Protein AF-A0A7S2E777-F1 (afdb_monomer)

Nearest PDB structures (foldseek):
  4ja3-assembly2_B  TM=4.503E-01  e=7.607E-01  Escherichia coli K-12
  4ja3-assembly1_A  TM=4.417E-01  e=1.462E+00  Escherichia coli K-12
  7rit-assembly1_B  TM=2.242E-01  e=1.700E+00  Acinetobacter baumannii

Sequence (208 aa):
GMSVGGQLPASLVYTVETKPREKWGLYGSFVMMAANVGTLLGNLVGALLRDVLTDEQLRSWGWRIPFLSGILIAFVGMYLKTYGTEHHPNEGMYDHQDSQMSNPIKESFRKDNRLSLLACALTPMLWASGFYLTFVWMAIFMDVLVDPPVPNAFWVNLVTLFFGLTIFLPIMGHLSDKIGRVKVMATGSILMGVLGPVLVQFIASGDP

Secondary structure (DSSP, 8-state):
-HHHHHHHHHHHHHHHHTS-GGGHHHHHHHHHHHHHHHHHHHHHHHHHHHHHS-HHHIIIIITHHHHHHHHHHHHHHHHHHHH-----TTTTTSTT--S----HHHHHTSGGGHHHHHHHHHHHHHHHHHHIIIIIIHHHIIIIISSSPPTTHHHHHHHHIIIIIITHHHHHHHHHHHH-HHHHHHHHHHHHHHHHHHHHHHHHH---

Radius of gyration: 21.6 Å; Cα contacts (8 Å, |Δi|>4): 105; chains: 1; bounding box: 59×36×58 Å

Organism: Trieres chinensis (NCBI:txid1514140)

InterPro domains:
  IPR011701 Major facilitator superfamily [PF07690] (1-144)
  IPR020846 Major facilitator superfamily domain [PS50850] (1-208)
  IPR036259 MFS transporter superfamily [G3DSA:1.20.1250.20] (1-82)
  IPR036259 MFS transporter superfamily [G3DSA:1.20.1250.20] (83-207)
  IPR036259 MFS transporter superfamily [SSF103473] (1-201)
  IPR051084 Proton-coupled symporters [PTHR43528] (1-206)

Mean predicted aligned error: 11.66 Å

Solvent-accessible surface area (backbone atoms only — not comparable to full-atom values): 11779 Å² total; per-residue (Å²): 108,71,69,60,67,52,48,56,59,50,53,40,52,52,56,31,67,68,42,64,80,72,46,33,36,29,55,38,22,47,53,55,27,52,53,49,52,51,53,48,52,52,49,50,54,53,51,52,49,58,74,77,35,54,75,70,48,36,72,73,54,50,68,51,55,64,57,56,54,49,51,57,53,49,50,51,53,49,50,50,64,74,72,49,83,83,74,61,86,57,83,70,68,72,84,74,64,95,57,84,82,67,55,66,68,64,58,56,72,30,81,89,34,47,65,59,50,49,49,65,54,48,53,57,49,53,52,51,51,55,48,44,50,60,60,53,49,42,52,49,41,47,64,75,72,40,85,79,61,57,86,60,53,69,58,53,49,51,50,45,46,47,62,60,46,40,58,41,34,41,54,51,13,45,47,22,42,74,74,34,57,68,56,50,49,51,52,49,52,50,48,50,67,57,48,49,61,52,53,53,50,54,64,71,63,69,72,132

pLDDT: mean 73.01, std 11.08, range [39.0, 87.75]

Structure (mmCIF, N/CA/C/O backbone):
data_AF-A0A7S2E777-F1
#
_entry.id   AF-A0A7S2E777-F1
#
loop_
_atom_site.group_PDB
_atom_site.id
_atom_site.type_symbol
_atom_site.label_atom_id
_atom_site.label_alt_id
_atom_site.label_comp_id
_atom_site.label_asym_id
_atom_site.label_entity_id
_atom_site.label_seq_id
_atom_site.pdbx_PDB_ins_code
_atom_site.Cartn_x
_atom_site.Cartn_y
_atom_site.Cartn_z
_atom_site.occupancy
_atom_site.B_iso_or_equiv
_atom_site.auth_seq_id
_atom_site.auth_comp_id
_atom_site.auth_asym_id
_atom_site.auth_atom_id
_atom_site.pdbx_PDB_model_num
ATOM 1 N N . GLY A 1 1 ? 0.056 14.649 2.218 1.00 54.47 1 GLY A N 1
ATOM 2 C CA . GLY A 1 1 ? -0.198 15.060 0.824 1.00 54.47 1 GLY A CA 1
ATOM 3 C C . GLY A 1 1 ? 1.072 14.994 0.003 1.00 54.47 1 GLY A C 1
ATOM 4 O O . GLY A 1 1 ? 1.394 13.926 -0.492 1.00 54.47 1 GLY A O 1
ATOM 5 N N . MET A 1 2 ? 1.829 16.092 -0.072 1.00 56.00 2 MET A N 1
ATOM 6 C CA . MET A 1 2 ? 3.025 16.184 -0.930 1.00 56.00 2 MET A CA 1
ATOM 7 C C . MET A 1 2 ? 4.141 15.183 -0.580 1.00 56.00 2 MET A C 1
ATOM 9 O O . MET A 1 2 ? 4.697 14.570 -1.482 1.00 56.00 2 MET A O 1
ATOM 13 N N . SER A 1 3 ? 4.409 14.944 0.711 1.00 64.06 3 SER A N 1
ATOM 14 C CA . SER A 1 3 ? 5.446 13.983 1.139 1.00 64.06 3 SER A CA 1
ATOM 15 C C . SER A 1 3 ? 5.163 12.550 0.655 1.00 64.06 3 SER A C 1
ATOM 17 O O . SER A 1 3 ? 6.017 11.904 0.056 1.00 64.06 3 SER A O 1
ATOM 19 N N . VAL A 1 4 ? 3.917 12.090 0.816 1.00 67.56 4 VAL A N 1
ATOM 20 C CA . VAL A 1 4 ? 3.482 10.750 0.382 1.00 67.56 4 VAL A CA 1
ATOM 21 C C . VAL A 1 4 ? 3.468 10.636 -1.147 1.00 67.56 4 VAL A C 1
ATOM 23 O O . VAL A 1 4 ? 3.891 9.620 -1.690 1.00 67.56 4 VAL A O 1
ATOM 26 N N . GLY A 1 5 ? 3.021 11.689 -1.842 1.00 64.50 5 GLY A N 1
ATOM 27 C CA . GLY A 1 5 ? 2.897 11.695 -3.301 1.00 64.50 5 GLY A CA 1
ATOM 28 C C . GLY A 1 5 ? 4.231 11.663 -4.049 1.00 64.50 5 GLY A C 1
ATOM 29 O O . GLY A 1 5 ? 4.276 11.124 -5.146 1.00 64.50 5 GLY A O 1
ATOM 30 N N . GLY A 1 6 ? 5.307 12.204 -3.470 1.00 71.44 6 GLY A N 1
ATOM 31 C CA . GLY A 1 6 ? 6.643 12.155 -4.073 1.00 71.44 6 GLY A CA 1
ATOM 32 C C . GLY A 1 6 ? 7.428 10.891 -3.717 1.00 71.44 6 GLY A C 1
ATOM 33 O O . GLY A 1 6 ? 8.063 10.295 -4.583 1.00 71.44 6 GLY A O 1
ATOM 34 N N . GLN A 1 7 ? 7.367 10.456 -2.455 1.00 78.31 7 GLN A N 1
ATOM 35 C CA . GLN A 1 7 ? 8.201 9.352 -1.968 1.00 78.31 7 GLN A CA 1
ATOM 36 C C . GLN A 1 7 ? 7.779 7.992 -2.524 1.00 78.31 7 GLN A C 1
ATOM 38 O O . GLN A 1 7 ? 8.632 7.240 -2.978 1.00 78.31 7 GLN A O 1
ATOM 43 N N . LEU A 1 8 ? 6.478 7.681 -2.542 1.00 80.00 8 LEU A N 1
ATOM 44 C CA . LEU A 1 8 ? 5.989 6.384 -3.023 1.00 80.00 8 LEU A CA 1
ATOM 45 C C . LEU A 1 8 ? 6.405 6.073 -4.474 1.00 80.00 8 LEU A C 1
ATOM 47 O O . LEU A 1 8 ? 7.002 5.016 -4.695 1.00 80.00 8 LEU A O 1
ATOM 51 N N . PRO A 1 9 ? 6.144 6.947 -5.469 1.00 78.44 9 PRO A N 1
ATOM 52 C CA . PRO A 1 9 ? 6.566 6.683 -6.841 1.00 78.44 9 PRO A CA 1
ATOM 53 C C . PRO A 1 9 ? 8.090 6.711 -6.999 1.00 78.44 9 PRO A C 1
ATOM 55 O O . PRO A 1 9 ? 8.617 5.876 -7.728 1.00 78.44 9 PRO A O 1
ATOM 58 N N . ALA A 1 10 ? 8.810 7.588 -6.289 1.00 79.06 10 ALA A N 1
ATOM 59 C CA . ALA A 1 10 ? 10.273 7.616 -6.339 1.00 79.06 10 ALA A CA 1
ATOM 60 C C . ALA A 1 10 ? 10.894 6.306 -5.819 1.00 79.06 10 ALA A C 1
ATOM 62 O O . ALA A 1 10 ? 11.763 5.733 -6.471 1.00 79.06 10 ALA A O 1
ATOM 63 N N . SER A 1 11 ? 10.408 5.783 -4.687 1.00 80.81 11 SER A N 1
ATOM 64 C CA . SER A 1 11 ? 10.866 4.505 -4.131 1.00 80.81 11 SER A CA 1
ATOM 65 C C . SER A 1 11 ? 10.510 3.317 -5.024 1.00 80.81 11 SER A C 1
ATOM 67 O O . SER A 1 11 ? 11.312 2.392 -5.151 1.00 80.81 11 SER A O 1
ATOM 69 N N . LEU A 1 12 ? 9.333 3.335 -5.660 1.00 83.75 12 LEU A N 1
ATOM 70 C CA . LEU A 1 12 ? 8.932 2.319 -6.636 1.00 83.75 12 LEU A CA 1
ATOM 71 C C . LEU A 1 12 ? 9.888 2.288 -7.830 1.00 83.75 12 LEU A C 1
ATOM 73 O O . LEU A 1 12 ? 10.401 1.218 -8.146 1.00 83.75 12 LEU A O 1
ATOM 77 N N . VAL A 1 13 ? 10.140 3.446 -8.451 1.00 83.62 13 VAL A N 1
ATOM 78 C CA . VAL A 1 13 ? 11.048 3.586 -9.601 1.00 83.62 13 VAL A CA 1
ATOM 79 C C . VAL A 1 13 ? 12.450 3.115 -9.231 1.00 83.62 13 VAL A C 1
ATOM 81 O O . VAL A 1 13 ? 12.975 2.222 -9.887 1.00 83.62 13 VAL A O 1
ATOM 84 N N . TYR A 1 14 ? 12.998 3.611 -8.120 1.00 82.06 14 TYR A N 1
ATOM 85 C CA . TYR A 1 14 ? 14.312 3.193 -7.636 1.00 82.06 14 TYR A CA 1
ATOM 86 C C . TYR A 1 14 ? 14.397 1.669 -7.460 1.00 82.06 14 TYR A C 1
ATOM 88 O O . TYR A 1 14 ? 15.290 1.017 -7.994 1.00 82.06 14 TYR A O 1
ATOM 96 N N . THR A 1 15 ? 13.411 1.071 -6.786 1.00 83.06 15 THR A N 1
ATOM 97 C CA . THR A 1 15 ? 13.402 -0.372 -6.501 1.00 83.06 15 THR A CA 1
ATOM 98 C C . THR A 1 15 ? 13.353 -1.222 -7.772 1.00 83.06 15 THR A C 1
ATOM 100 O O . THR A 1 15 ? 14.013 -2.262 -7.839 1.00 83.06 15 THR A O 1
ATOM 103 N N . VAL A 1 16 ? 12.566 -0.820 -8.777 1.00 82.88 16 VAL A N 1
ATOM 104 C CA . VAL A 1 16 ? 12.493 -1.571 -10.037 1.00 82.88 16 VAL A CA 1
ATOM 105 C C . VAL A 1 16 ? 13.742 -1.357 -10.888 1.00 82.88 16 VAL A C 1
ATOM 107 O O . VAL A 1 16 ? 14.232 -2.318 -11.470 1.00 82.88 16 VAL A O 1
ATOM 110 N N . GLU A 1 17 ? 14.316 -0.155 -10.912 1.00 81.94 17 GLU A N 1
ATOM 111 C CA . GLU A 1 17 ? 15.518 0.145 -11.698 1.00 81.94 17 GLU A CA 1
ATOM 112 C C . GLU A 1 17 ? 16.760 -0.603 -11.201 1.00 81.94 17 GLU A C 1
ATOM 114 O O . GLU A 1 17 ? 17.580 -1.032 -12.011 1.00 81.94 17 GLU A O 1
ATOM 119 N N . THR A 1 18 ? 16.876 -0.868 -9.896 1.00 77.56 18 THR A N 1
ATOM 120 C CA . THR A 1 18 ? 17.981 -1.666 -9.332 1.00 77.56 18 THR A CA 1
ATOM 121 C C . THR A 1 18 ? 17.849 -3.176 -9.611 1.00 77.56 18 THR A C 1
ATOM 123 O O . THR A 1 18 ? 18.745 -3.955 -9.273 1.00 77.56 18 THR A O 1
ATOM 126 N N . LYS A 1 19 ? 16.731 -3.651 -10.181 1.00 78.75 19 LYS A N 1
ATOM 127 C CA . LYS A 1 19 ? 16.433 -5.087 -10.350 1.00 78.75 19 LYS A CA 1
ATOM 128 C C . LYS A 1 19 ? 16.191 -5.472 -11.818 1.00 78.75 19 LYS A C 1
ATOM 130 O O . LYS A 1 19 ? 15.759 -4.648 -12.620 1.00 78.75 19 LYS A O 1
ATOM 135 N N . PRO A 1 20 ? 16.433 -6.743 -12.201 1.00 78.62 20 PRO A N 1
ATOM 136 C CA . PRO A 1 20 ? 16.179 -7.211 -13.563 1.00 78.62 20 PRO A CA 1
ATOM 137 C C . PRO A 1 20 ? 14.692 -7.099 -13.934 1.00 78.62 20 PRO A C 1
ATOM 139 O O . PRO A 1 20 ? 13.816 -7.369 -13.107 1.00 78.62 20 PRO A O 1
ATOM 142 N N . ARG A 1 21 ? 14.419 -6.752 -15.202 1.00 76.88 21 ARG A N 1
ATOM 143 C CA . ARG A 1 21 ? 13.071 -6.473 -15.750 1.00 76.88 21 ARG A CA 1
ATOM 144 C C . ARG A 1 21 ? 12.034 -7.564 -15.493 1.00 76.88 21 ARG A C 1
ATOM 146 O O . ARG A 1 21 ? 10.858 -7.260 -15.312 1.00 76.88 21 ARG A O 1
ATOM 153 N N . GLU A 1 22 ? 12.481 -8.812 -15.440 1.00 78.81 22 GLU A N 1
ATOM 154 C CA . GLU A 1 22 ? 11.663 -10.007 -15.201 1.00 78.81 22 GLU A CA 1
ATOM 155 C C . GLU A 1 22 ? 11.089 -10.094 -13.782 1.00 78.81 22 GLU A C 1
ATOM 157 O O . GLU A 1 22 ? 10.239 -10.937 -13.531 1.00 78.81 22 GLU A O 1
ATOM 162 N N . LYS A 1 23 ? 11.567 -9.270 -12.839 1.00 80.44 23 LYS A N 1
ATOM 163 C CA . LYS A 1 23 ? 11.136 -9.293 -11.429 1.00 80.44 23 LYS A CA 1
ATOM 164 C C . LYS A 1 23 ? 10.492 -7.982 -10.972 1.00 80.44 23 LYS A C 1
ATOM 166 O O . LYS A 1 23 ? 10.280 -7.771 -9.778 1.00 80.44 23 LYS A O 1
ATOM 171 N N . TRP A 1 24 ? 10.249 -7.057 -11.897 1.00 81.75 24 TRP A N 1
ATOM 172 C CA . TRP A 1 24 ? 9.749 -5.716 -11.582 1.00 81.75 24 TRP A CA 1
ATOM 173 C C . TRP A 1 24 ? 8.355 -5.735 -10.946 1.00 81.75 24 TRP A C 1
ATOM 175 O O . TRP A 1 24 ? 8.083 -4.910 -10.078 1.00 81.75 24 TRP A O 1
ATOM 185 N N . GLY A 1 25 ? 7.478 -6.658 -11.344 1.00 79.81 25 GLY A N 1
ATOM 186 C CA . GLY A 1 25 ? 6.150 -6.829 -10.759 1.00 79.81 25 GLY A CA 1
ATOM 187 C C . GLY A 1 25 ? 6.226 -7.298 -9.311 1.00 79.81 25 GLY A C 1
ATOM 188 O O . GLY A 1 25 ? 5.583 -6.709 -8.444 1.00 79.81 25 GLY A O 1
ATOM 189 N N . LEU A 1 26 ? 7.070 -8.289 -9.021 1.00 83.69 26 LEU A N 1
ATOM 190 C CA . LEU A 1 26 ? 7.308 -8.782 -7.671 1.00 83.69 26 LEU A CA 1
ATOM 191 C C . LEU A 1 26 ? 7.905 -7.687 -6.780 1.00 83.69 26 LEU A C 1
ATOM 193 O O . LEU A 1 26 ? 7.320 -7.348 -5.754 1.00 83.69 26 LEU A O 1
ATOM 197 N N . TYR A 1 27 ? 9.026 -7.077 -7.169 1.00 83.94 27 TYR A N 1
ATOM 198 C CA . TYR A 1 27 ? 9.671 -6.054 -6.338 1.00 83.94 27 TYR A CA 1
ATOM 199 C C . TYR A 1 27 ? 8.820 -4.783 -6.190 1.00 83.94 27 TYR A C 1
ATOM 201 O O . TYR A 1 27 ? 8.751 -4.229 -5.096 1.00 83.94 27 TYR A O 1
ATOM 209 N N . GLY A 1 28 ? 8.098 -4.361 -7.235 1.00 83.56 28 GLY A N 1
ATOM 210 C CA . GLY A 1 28 ? 7.146 -3.251 -7.137 1.00 83.56 28 GLY A CA 1
ATOM 211 C C . GLY A 1 28 ? 5.984 -3.559 -6.187 1.00 83.56 28 GLY A C 1
ATOM 212 O O . GLY A 1 28 ? 5.597 -2.717 -5.375 1.00 83.56 28 GLY A O 1
ATOM 213 N N . SER A 1 29 ? 5.467 -4.791 -6.215 1.00 84.56 29 SER A N 1
ATOM 214 C CA . SER A 1 29 ? 4.399 -5.216 -5.303 1.00 84.56 29 SER A CA 1
ATOM 215 C C . SER A 1 29 ? 4.840 -5.276 -3.837 1.00 84.56 29 SER A C 1
ATOM 217 O O . SER A 1 29 ? 4.034 -4.968 -2.962 1.00 84.56 29 SER A O 1
ATOM 219 N N . PHE A 1 30 ? 6.118 -5.562 -3.551 1.00 84.12 30 PHE A N 1
ATOM 220 C CA . PHE A 1 30 ? 6.672 -5.491 -2.193 1.00 84.12 30 PHE A CA 1
ATOM 221 C C . PHE A 1 30 ? 6.642 -4.070 -1.620 1.00 84.12 30 PHE A C 1
ATOM 223 O O . PHE A 1 30 ? 6.352 -3.902 -0.437 1.00 84.12 30 PHE A O 1
ATOM 230 N N . VAL A 1 31 ? 6.882 -3.045 -2.444 1.00 84.25 31 VAL A N 1
ATOM 231 C CA . VAL A 1 31 ? 6.791 -1.642 -2.003 1.00 84.25 31 VAL A CA 1
ATOM 232 C C . VAL A 1 31 ? 5.347 -1.288 -1.636 1.00 84.25 31 VAL A C 1
ATOM 234 O O . VAL A 1 31 ? 5.099 -0.698 -0.584 1.00 84.25 31 VAL A O 1
ATOM 237 N N . MET A 1 32 ? 4.373 -1.708 -2.452 1.00 82.12 32 MET A N 1
ATOM 238 C CA . MET A 1 32 ? 2.952 -1.525 -2.126 1.00 82.12 32 MET A CA 1
ATOM 239 C C . MET A 1 32 ? 2.521 -2.329 -0.899 1.00 82.12 32 MET A C 1
ATOM 241 O O . MET A 1 32 ? 1.752 -1.830 -0.078 1.00 82.12 32 MET A O 1
ATOM 245 N N . MET A 1 33 ? 3.017 -3.555 -0.746 1.00 84.12 33 MET A N 1
ATOM 246 C CA . MET A 1 33 ? 2.775 -4.375 0.437 1.00 84.12 33 MET A CA 1
ATOM 247 C C . MET A 1 33 ? 3.289 -3.666 1.694 1.00 84.12 33 MET A C 1
ATOM 249 O O . MET A 1 33 ? 2.542 -3.526 2.656 1.00 84.12 33 MET A O 1
ATOM 253 N N . ALA A 1 34 ? 4.518 -3.143 1.667 1.00 83.12 34 ALA A N 1
ATOM 254 C CA . ALA A 1 34 ? 5.099 -2.400 2.783 1.00 83.12 34 ALA A CA 1
ATOM 255 C C . ALA A 1 34 ? 4.269 -1.158 3.154 1.00 83.12 34 ALA A C 1
ATOM 257 O O . ALA A 1 34 ? 4.048 -0.902 4.337 1.00 83.12 34 ALA A O 1
ATOM 258 N N . ALA A 1 35 ? 3.748 -0.427 2.161 1.00 82.38 35 ALA A N 1
ATOM 259 C CA . ALA A 1 35 ? 2.852 0.703 2.405 1.00 82.38 35 ALA A CA 1
ATOM 260 C C . ALA A 1 35 ? 1.555 0.272 3.119 1.00 82.38 35 ALA A C 1
ATOM 262 O O . ALA A 1 35 ? 1.166 0.893 4.108 1.00 82.38 35 ALA A O 1
ATOM 263 N N . ASN A 1 36 ? 0.928 -0.825 2.676 1.00 79.44 36 ASN A N 1
ATOM 264 C CA . ASN A 1 36 ? -0.278 -1.368 3.313 1.00 79.44 36 ASN A CA 1
ATOM 265 C C . ASN A 1 36 ? -0.008 -1.868 4.740 1.00 79.44 36 ASN A C 1
ATOM 267 O O . ASN A 1 36 ? -0.787 -1.577 5.647 1.00 79.44 36 ASN A O 1
ATOM 271 N N . VAL A 1 37 ? 1.118 -2.556 4.964 1.00 81.88 37 VAL A N 1
ATOM 272 C CA . VAL A 1 37 ? 1.551 -2.981 6.306 1.00 81.88 37 VAL A CA 1
ATOM 273 C C . VAL A 1 37 ? 1.724 -1.773 7.227 1.00 81.88 37 VAL A C 1
ATOM 275 O O . VAL A 1 37 ? 1.267 -1.810 8.366 1.00 81.88 37 VAL A O 1
ATOM 278 N N . GLY A 1 38 ? 2.324 -0.682 6.739 1.00 80.12 38 GLY A N 1
ATOM 279 C CA . GLY A 1 38 ? 2.473 0.555 7.508 1.00 80.12 38 GLY A CA 1
ATOM 280 C C . GLY A 1 38 ? 1.130 1.164 7.922 1.00 80.12 38 GLY A C 1
ATOM 281 O O . GLY A 1 38 ? 0.945 1.522 9.086 1.00 80.12 38 GLY A O 1
ATOM 282 N N . THR A 1 39 ? 0.165 1.227 7.000 1.00 77.81 39 THR A N 1
ATOM 283 C CA . THR A 1 39 ? -1.202 1.678 7.308 1.00 77.81 39 THR A CA 1
ATOM 284 C C . THR A 1 39 ? -1.876 0.779 8.340 1.00 77.81 39 THR A C 1
ATOM 286 O O . THR A 1 39 ? -2.498 1.282 9.275 1.00 77.81 39 THR A O 1
ATOM 289 N N . LEU A 1 40 ? -1.726 -0.540 8.214 1.00 77.31 40 LEU A N 1
ATOM 290 C CA . LEU A 1 40 ? -2.296 -1.493 9.161 1.00 77.31 40 LEU A CA 1
ATOM 291 C C . LEU A 1 40 ? -1.711 -1.323 10.563 1.00 77.31 40 LEU A C 1
ATOM 293 O O . LEU A 1 40 ? -2.457 -1.303 11.537 1.00 77.31 40 LEU A O 1
ATOM 297 N N . LEU A 1 41 ? -0.391 -1.165 10.662 1.00 80.69 41 LEU A N 1
ATOM 298 C CA . LEU A 1 41 ? 0.285 -0.933 11.933 1.00 80.69 41 LEU A CA 1
ATOM 299 C C . LEU A 1 41 ? -0.227 0.359 12.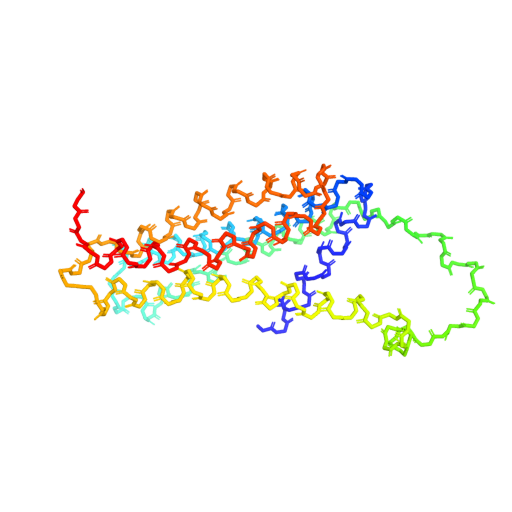588 1.00 80.69 41 LEU A C 1
ATOM 301 O O . LEU A 1 41 ? -0.508 0.377 13.783 1.00 80.69 41 LEU A O 1
ATOM 305 N N . GLY A 1 42 ? -0.419 1.418 11.794 1.00 78.12 42 GLY A N 1
ATOM 306 C CA . GLY A 1 42 ? -1.021 2.670 12.254 1.00 78.12 42 GLY A CA 1
ATOM 307 C C . GLY A 1 42 ? -2.453 2.490 12.765 1.00 78.12 42 GLY A C 1
ATOM 308 O O . GLY A 1 42 ? -2.790 2.989 13.839 1.00 78.12 42 GLY A O 1
ATOM 309 N N . ASN A 1 43 ? -3.278 1.727 12.043 1.00 76.19 43 ASN A N 1
ATOM 310 C CA . ASN A 1 43 ? -4.631 1.398 12.487 1.00 76.19 43 ASN A CA 1
ATOM 311 C C . ASN A 1 43 ? -4.633 0.550 13.765 1.00 76.19 43 ASN A C 1
ATOM 313 O O . ASN A 1 43 ? -5.453 0.803 14.642 1.00 76.19 43 ASN A O 1
ATOM 317 N N . LEU A 1 44 ? -3.715 -0.412 13.902 1.00 78.19 44 LEU A N 1
ATOM 318 C CA . LEU A 1 44 ? -3.572 -1.236 15.104 1.00 78.19 44 LEU A CA 1
ATOM 319 C C . LEU A 1 44 ? -3.206 -0.379 16.319 1.00 78.19 44 LEU A C 1
ATOM 321 O O . LEU A 1 44 ? -3.838 -0.502 17.363 1.00 78.19 44 LEU A O 1
ATOM 325 N N . VAL A 1 45 ? -2.241 0.535 16.174 1.00 82.12 45 VAL A N 1
ATOM 326 C CA . VAL A 1 45 ? -1.893 1.497 17.232 1.00 82.12 45 VAL A CA 1
ATOM 327 C C . VAL A 1 45 ? -3.104 2.362 17.587 1.00 82.12 45 VAL A C 1
ATOM 329 O O . VAL A 1 45 ? -3.398 2.547 18.763 1.00 82.12 45 VAL A O 1
ATOM 332 N N . GLY A 1 46 ? -3.846 2.853 16.591 1.00 77.88 46 GLY A N 1
ATOM 333 C CA . GLY A 1 46 ? -5.070 3.624 16.821 1.00 77.88 46 GLY A CA 1
ATOM 334 C C . GLY A 1 46 ? -6.162 2.835 17.551 1.00 77.88 46 GLY A C 1
ATOM 335 O O . GLY A 1 46 ? -6.806 3.379 18.446 1.00 77.88 46 GLY A O 1
ATOM 336 N N . ALA A 1 47 ? -6.352 1.562 17.203 1.00 75.06 47 ALA A N 1
ATOM 337 C CA . ALA A 1 47 ? -7.318 0.675 17.846 1.00 75.06 47 ALA A CA 1
ATOM 338 C C . ALA A 1 47 ? -6.926 0.370 19.299 1.00 75.06 47 ALA A C 1
ATOM 340 O O . ALA A 1 47 ? -7.751 0.527 20.192 1.00 75.06 47 ALA A O 1
ATOM 341 N N . LEU A 1 48 ? -5.656 0.037 19.549 1.00 81.19 48 LEU A N 1
ATOM 342 C CA . LEU A 1 48 ? -5.131 -0.192 20.899 1.00 81.19 48 LEU A CA 1
ATOM 343 C C . LEU A 1 48 ? -5.267 1.051 21.783 1.00 81.19 48 LEU A C 1
ATOM 345 O O . LEU A 1 48 ? -5.626 0.946 22.950 1.00 81.19 48 LEU A O 1
ATOM 349 N N . LEU A 1 49 ? -5.026 2.243 21.231 1.00 82.12 49 LEU A N 1
ATOM 350 C CA . LEU A 1 49 ? -5.204 3.485 21.980 1.00 82.12 49 LEU A CA 1
ATOM 351 C C . LEU A 1 49 ? -6.658 3.728 22.383 1.00 82.12 49 LEU A C 1
ATOM 353 O O . LEU A 1 49 ? -6.884 4.244 23.469 1.00 82.12 49 LEU A O 1
ATOM 357 N N . ARG A 1 50 ? -7.628 3.357 21.543 1.00 77.19 50 ARG A N 1
ATOM 358 C CA . ARG A 1 50 ? -9.059 3.464 21.870 1.00 77.19 50 ARG A CA 1
ATOM 359 C C . ARG A 1 50 ? -9.519 2.434 22.902 1.00 77.19 50 ARG A C 1
ATOM 361 O O . ARG A 1 50 ? -10.483 2.699 23.604 1.00 77.19 50 ARG A O 1
ATOM 368 N N . ASP A 1 51 ? -8.853 1.285 22.979 1.00 79.50 51 ASP A N 1
ATOM 369 C CA . ASP A 1 51 ? -9.161 0.236 23.960 1.00 79.50 51 ASP A CA 1
ATOM 370 C C . ASP A 1 51 ? -8.586 0.569 25.350 1.00 79.50 51 ASP A C 1
ATOM 372 O O . ASP A 1 51 ? -9.192 0.291 26.380 1.00 79.50 51 ASP A O 1
ATOM 376 N N . VAL A 1 52 ? -7.420 1.224 25.383 1.00 83.06 52 VAL A N 1
ATOM 377 C CA . VAL A 1 52 ? -6.714 1.571 26.628 1.00 83.06 52 VAL A CA 1
ATOM 378 C C . VAL A 1 52 ? -7.122 2.941 27.188 1.00 83.06 52 VAL A C 1
ATOM 380 O O . VAL A 1 52 ? -7.059 3.145 28.401 1.00 83.06 52 VAL A O 1
ATOM 383 N N . LEU A 1 53 ? -7.505 3.899 26.337 1.00 83.75 53 LEU A N 1
ATOM 384 C CA . LEU A 1 53 ? -7.815 5.277 26.736 1.00 83.75 53 LEU A CA 1
ATOM 385 C C . LEU A 1 53 ? -9.293 5.596 26.525 1.00 83.75 53 LEU A C 1
ATOM 387 O O . LEU A 1 53 ? -9.886 5.230 25.515 1.00 83.75 53 LEU A O 1
ATOM 391 N N . THR A 1 54 ? -9.861 6.388 27.433 1.00 83.44 54 THR A N 1
ATOM 392 C CA . THR A 1 54 ? -11.194 6.969 27.230 1.00 83.44 54 THR A CA 1
ATOM 393 C C . THR A 1 54 ? -11.169 8.050 26.142 1.00 83.44 54 THR A C 1
ATOM 395 O O . THR A 1 54 ? -10.127 8.655 25.866 1.00 83.44 54 THR A O 1
ATOM 398 N N . ASP A 1 55 ? -12.323 8.355 25.540 1.00 80.00 55 ASP A N 1
ATOM 399 C CA . ASP A 1 55 ? -12.437 9.369 24.477 1.00 80.00 55 ASP A CA 1
ATOM 400 C C . ASP A 1 55 ? -11.871 10.745 24.878 1.00 80.00 55 ASP A C 1
ATOM 402 O O . ASP A 1 55 ? -11.231 11.429 24.070 1.00 80.00 55 ASP A O 1
ATOM 406 N N . GLU A 1 56 ? -12.048 11.151 26.139 1.00 82.25 56 GLU A N 1
ATOM 407 C CA . GLU A 1 56 ? -11.482 12.396 26.675 1.00 82.25 56 GLU A CA 1
ATOM 408 C C . GLU A 1 56 ? -9.950 12.361 26.747 1.00 82.25 56 GLU A C 1
ATOM 410 O O . GLU A 1 56 ? -9.275 13.345 26.420 1.00 82.25 56 GLU A O 1
ATOM 415 N N . GLN A 1 57 ? -9.366 11.223 27.124 1.00 82.00 57 GLN A N 1
ATOM 416 C CA . GLN A 1 57 ? -7.913 11.048 27.176 1.00 82.00 57 GLN A CA 1
ATOM 417 C C . GLN A 1 57 ? -7.295 11.001 25.774 1.00 82.00 57 GLN A C 1
ATOM 419 O O . GLN A 1 57 ? -6.242 11.601 25.530 1.00 82.00 57 GLN A O 1
ATOM 424 N N . LEU A 1 58 ? -7.979 10.360 24.824 1.00 83.31 58 LEU A N 1
ATOM 425 C CA . LEU A 1 58 ? -7.546 10.299 23.432 1.00 83.31 58 LEU A CA 1
ATOM 426 C C . LEU A 1 58 ? -7.462 11.703 22.808 1.00 83.31 58 LEU A C 1
ATOM 428 O O . LEU A 1 58 ? -6.463 12.044 22.167 1.00 83.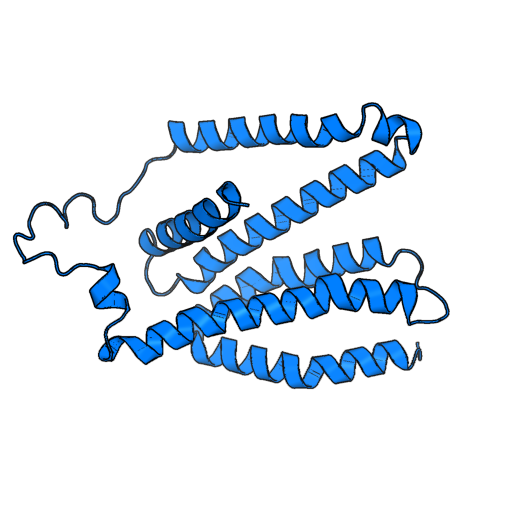31 58 LEU A O 1
ATOM 432 N N . ARG A 1 59 ? -8.487 12.537 23.043 1.00 81.81 59 ARG A N 1
ATOM 433 C CA . ARG A 1 59 ? -8.562 13.919 22.536 1.00 81.81 59 ARG A CA 1
ATOM 434 C C . ARG A 1 59 ? -7.599 14.868 23.242 1.00 81.81 59 ARG A C 1
ATOM 436 O O . ARG A 1 59 ? -7.043 15.752 22.595 1.00 81.81 59 ARG A O 1
ATOM 443 N N . SER A 1 60 ? -7.380 14.691 24.543 1.00 87.25 60 SER A N 1
ATOM 444 C CA . SER A 1 60 ? -6.493 15.571 25.312 1.00 87.25 60 SER A CA 1
ATOM 445 C C . SER A 1 60 ? -5.013 15.327 25.004 1.00 87.25 60 SER A C 1
ATOM 447 O O . SER A 1 60 ? -4.273 16.284 24.753 1.00 87.25 60 SER A O 1
ATOM 449 N N . TRP A 1 61 ? -4.560 14.069 24.979 1.00 86.19 61 TRP A N 1
ATOM 450 C CA . TRP A 1 61 ? -3.137 13.764 24.777 1.00 86.19 61 TRP A CA 1
ATOM 451 C C . TRP A 1 61 ? -2.841 12.479 23.996 1.00 86.19 61 TRP A C 1
ATOM 453 O O . TRP A 1 61 ? -1.764 12.394 23.401 1.00 86.19 61 TRP A O 1
ATOM 463 N N . GLY A 1 62 ? -3.762 11.510 23.948 1.00 81.50 62 GLY A N 1
ATOM 464 C CA . GLY A 1 62 ? -3.528 10.206 23.314 1.00 81.50 62 GLY A CA 1
ATOM 465 C C . GLY A 1 62 ? -3.171 10.293 21.827 1.00 81.50 62 GLY A C 1
ATOM 466 O O . GLY A 1 62 ? -2.359 9.510 21.335 1.00 81.50 62 GLY A O 1
ATOM 467 N N . TRP A 1 63 ? -3.665 11.318 21.124 1.00 83.69 63 TRP A N 1
ATOM 468 C CA . TRP A 1 63 ? -3.313 11.594 19.727 1.00 83.69 63 TRP A CA 1
ATOM 469 C C . TRP A 1 63 ? -1.813 11.821 19.479 1.00 83.69 63 TRP A C 1
ATOM 471 O O . TRP A 1 63 ? -1.377 11.714 18.337 1.00 83.69 63 TRP A O 1
ATOM 481 N N . ARG A 1 64 ? -1.006 12.117 20.510 1.00 87.75 64 ARG A N 1
ATOM 482 C CA . ARG A 1 64 ? 0.449 12.325 20.384 1.00 87.75 64 ARG A CA 1
ATOM 483 C C . ARG A 1 64 ? 1.235 11.017 20.262 1.00 87.75 64 ARG A C 1
ATOM 485 O O . ARG A 1 64 ? 2.319 11.021 19.684 1.00 87.75 64 ARG A O 1
ATOM 492 N N . ILE A 1 65 ? 0.704 9.902 20.770 1.00 85.25 65 ILE A N 1
ATOM 493 C CA . ILE A 1 65 ? 1.393 8.600 20.772 1.00 85.25 65 ILE A CA 1
ATOM 494 C C . ILE A 1 65 ? 1.711 8.106 19.343 1.00 85.25 65 ILE A C 1
ATOM 496 O O . ILE A 1 65 ? 2.864 7.743 19.094 1.00 85.25 65 ILE A O 1
ATOM 500 N N . PRO A 1 66 ? 0.781 8.164 18.367 1.00 81.88 66 PRO A N 1
ATOM 501 C CA . PRO A 1 66 ? 1.085 7.833 16.975 1.00 81.88 66 PRO A CA 1
ATOM 502 C C . PRO A 1 66 ? 2.222 8.683 16.391 1.00 81.88 66 PRO A C 1
ATOM 504 O O . PRO A 1 66 ? 3.084 8.153 15.691 1.00 81.88 66 PRO A O 1
ATOM 507 N N . PHE A 1 67 ? 2.293 9.978 16.721 1.00 82.38 67 PHE A N 1
ATOM 508 C CA . PHE A 1 67 ? 3.373 10.850 16.244 1.00 82.38 67 PHE A CA 1
ATOM 509 C C . PHE A 1 67 ? 4.735 10.455 16.816 1.00 82.38 67 PHE A C 1
ATOM 511 O O . PHE A 1 67 ? 5.717 10.420 16.077 1.00 82.38 67 PHE A O 1
ATOM 518 N N . LEU A 1 68 ? 4.794 10.093 18.101 1.00 85.31 68 LEU A N 1
ATOM 519 C CA . LEU A 1 68 ? 6.022 9.593 18.725 1.00 85.31 68 LEU A CA 1
ATOM 520 C C . LEU A 1 68 ? 6.475 8.267 18.100 1.00 85.31 68 LEU A C 1
ATOM 522 O O . LEU A 1 68 ? 7.665 8.085 17.857 1.00 85.31 68 LEU A O 1
ATOM 526 N N . SER A 1 69 ? 5.542 7.373 17.756 1.00 83.44 69 SER A N 1
ATOM 527 C CA . SER A 1 69 ? 5.881 6.136 17.036 1.00 83.44 69 SER A CA 1
ATOM 528 C C . SER A 1 69 ? 6.492 6.411 15.653 1.00 83.44 69 SER A C 1
ATOM 530 O O . SER A 1 69 ? 7.416 5.717 15.228 1.00 83.44 69 SER A O 1
ATOM 532 N N . GLY A 1 70 ? 6.065 7.492 14.989 1.00 81.31 70 GLY A N 1
ATOM 533 C CA . GLY A 1 70 ? 6.653 7.955 13.733 1.00 81.31 70 GLY A CA 1
ATOM 534 C C . GLY A 1 70 ? 8.119 8.383 13.863 1.00 81.31 70 GLY A C 1
ATOM 535 O O . GLY A 1 70 ? 8.881 8.211 12.914 1.00 81.31 70 GLY A O 1
ATOM 536 N N . ILE A 1 71 ? 8.549 8.868 15.035 1.00 85.56 71 ILE A N 1
ATOM 537 C CA . ILE A 1 71 ? 9.957 9.220 15.292 1.00 85.56 71 ILE A CA 1
ATOM 538 C C . ILE A 1 71 ? 10.842 7.970 15.237 1.00 85.56 71 ILE A C 1
ATOM 540 O O . ILE A 1 71 ? 11.913 8.009 14.636 1.00 85.56 71 ILE A O 1
ATOM 544 N N . LEU A 1 72 ? 10.391 6.842 15.797 1.00 83.94 72 LEU A N 1
ATOM 545 C CA . LEU A 1 72 ? 11.130 5.576 15.718 1.00 83.94 72 LEU A CA 1
ATOM 546 C C . LEU A 1 72 ? 11.307 5.124 14.264 1.00 83.94 72 LEU A C 1
ATOM 548 O O . LEU A 1 72 ? 12.400 4.732 13.861 1.00 83.94 72 LEU A O 1
ATOM 552 N N . ILE A 1 73 ? 10.255 5.250 13.452 1.00 83.06 73 ILE A N 1
ATOM 553 C CA . ILE A 1 73 ? 10.313 4.939 12.018 1.00 83.06 73 ILE A CA 1
ATOM 554 C C . ILE A 1 73 ? 11.278 5.891 11.297 1.00 83.06 73 ILE A C 1
ATOM 556 O O . ILE A 1 73 ? 12.046 5.454 10.440 1.00 83.06 73 ILE A O 1
ATOM 560 N N . ALA A 1 74 ? 11.297 7.175 11.666 1.00 82.81 74 ALA A N 1
ATOM 561 C CA . ALA A 1 74 ? 12.233 8.146 11.106 1.00 82.81 74 ALA A CA 1
ATOM 562 C C . ALA A 1 74 ? 13.696 7.789 11.418 1.00 82.81 74 ALA A C 1
ATOM 564 O O . ALA A 1 74 ? 14.545 7.908 10.536 1.00 82.81 74 ALA A O 1
ATOM 565 N N . PHE A 1 75 ? 13.991 7.285 12.622 1.00 86.06 75 PHE A N 1
ATOM 566 C CA . PHE A 1 75 ? 15.322 6.769 12.960 1.00 86.06 75 PHE A CA 1
ATOM 567 C C . PHE A 1 75 ? 15.718 5.575 12.091 1.00 86.06 75 PHE A C 1
ATOM 569 O O . PHE A 1 75 ? 16.842 5.537 11.595 1.00 86.06 75 PHE A O 1
ATOM 576 N N . VAL A 1 76 ? 14.803 4.632 11.853 1.00 83.94 76 VAL A N 1
ATOM 577 C CA . VAL A 1 76 ? 15.061 3.492 10.957 1.00 83.94 76 VAL A CA 1
ATOM 578 C C . VAL A 1 76 ? 15.315 3.967 9.525 1.00 83.94 76 VAL A C 1
ATOM 580 O O . VAL A 1 76 ? 16.261 3.511 8.885 1.00 83.94 76 VAL A O 1
ATOM 583 N N . GLY A 1 77 ? 14.526 4.925 9.031 1.00 81.00 77 GLY A N 1
ATOM 584 C CA . GLY A 1 77 ? 14.734 5.528 7.713 1.00 81.00 77 GLY A CA 1
ATOM 585 C C . GLY A 1 77 ? 16.081 6.246 7.597 1.00 81.00 77 GLY A C 1
ATOM 586 O O . GLY A 1 77 ? 16.773 6.102 6.592 1.00 81.00 77 GLY A O 1
ATOM 587 N N . MET A 1 78 ? 16.492 6.968 8.643 1.00 83.88 78 MET A N 1
ATOM 588 C CA . MET A 1 78 ? 17.804 7.613 8.702 1.00 83.88 78 MET A CA 1
ATOM 589 C C . MET A 1 78 ? 18.931 6.577 8.736 1.00 83.88 78 MET A C 1
ATOM 591 O O . MET A 1 78 ? 19.901 6.719 8.004 1.00 83.88 78 MET A O 1
ATOM 595 N N . TYR A 1 79 ? 18.784 5.507 9.517 1.00 85.12 79 TYR A N 1
ATOM 596 C CA . TYR A 1 79 ? 19.746 4.408 9.559 1.00 85.12 79 TYR A CA 1
ATOM 597 C C . TYR A 1 79 ? 19.920 3.757 8.179 1.00 85.12 79 TYR A C 1
ATOM 599 O O . TYR A 1 79 ? 21.041 3.621 7.698 1.00 85.12 79 TYR A O 1
ATOM 607 N N . LEU A 1 80 ? 18.818 3.432 7.497 1.00 81.00 80 LEU A N 1
ATOM 608 C CA . LEU A 1 80 ? 18.847 2.883 6.138 1.00 81.00 80 LEU A CA 1
ATOM 609 C C . LEU A 1 80 ? 19.509 3.833 5.138 1.00 81.00 80 LEU A C 1
ATOM 611 O O . LEU A 1 80 ? 20.218 3.371 4.254 1.00 81.00 80 LEU A O 1
ATOM 615 N N . LYS A 1 81 ? 19.314 5.146 5.284 1.00 76.44 81 LYS A N 1
ATOM 616 C CA . LYS A 1 81 ? 19.948 6.142 4.413 1.00 76.44 81 LYS A CA 1
ATOM 617 C C . LYS A 1 81 ? 21.448 6.292 4.681 1.00 76.44 81 LYS A C 1
ATOM 619 O O . LYS A 1 81 ? 22.209 6.518 3.752 1.00 76.44 81 LYS A O 1
ATOM 624 N N . THR A 1 82 ? 21.874 6.172 5.936 1.00 77.56 82 THR A N 1
ATOM 625 C CA . THR A 1 82 ? 23.284 6.332 6.326 1.00 77.56 82 THR A CA 1
ATOM 626 C C . THR A 1 82 ? 24.119 5.083 6.034 1.00 77.56 82 THR A C 1
ATOM 628 O O . THR A 1 82 ? 25.291 5.208 5.695 1.00 77.56 82 THR A O 1
ATOM 631 N N . TYR A 1 83 ? 23.540 3.886 6.168 1.00 75.62 83 TYR A N 1
ATOM 632 C CA . TYR A 1 83 ? 24.253 2.608 6.005 1.00 75.62 83 TYR A CA 1
ATOM 633 C C . TYR A 1 83 ? 23.874 1.838 4.733 1.00 75.62 83 TYR A C 1
ATOM 635 O O . TYR A 1 83 ? 24.500 0.828 4.412 1.00 75.62 83 TYR A O 1
ATOM 643 N N . GLY A 1 84 ? 22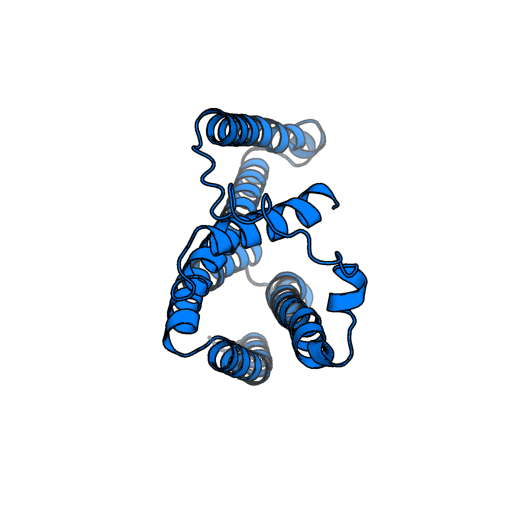.846 2.284 4.011 1.00 66.81 84 GLY A N 1
ATOM 644 C CA . GLY A 1 84 ? 22.459 1.712 2.731 1.00 66.81 84 GLY A CA 1
ATOM 645 C C . GLY A 1 84 ? 23.491 2.049 1.664 1.00 66.81 84 GLY A C 1
ATOM 646 O O . GLY A 1 84 ? 23.785 3.212 1.412 1.00 66.81 84 GLY A O 1
ATOM 647 N N . THR A 1 85 ? 24.036 1.024 1.020 1.00 59.72 85 THR A N 1
ATOM 648 C CA . THR A 1 85 ? 24.851 1.190 -0.183 1.00 59.72 85 THR A CA 1
ATOM 649 C C . THR A 1 85 ? 23.917 1.568 -1.331 1.00 59.72 85 THR A C 1
ATOM 651 O O . THR A 1 85 ? 23.158 0.732 -1.826 1.00 59.72 85 THR A O 1
ATOM 654 N N . GLU A 1 86 ? 23.918 2.843 -1.723 1.00 59.75 86 GLU A N 1
ATOM 655 C CA . GLU A 1 86 ? 23.231 3.296 -2.933 1.00 59.75 86 GLU A CA 1
ATOM 656 C C . GLU A 1 86 ? 23.967 2.717 -4.147 1.00 59.75 86 GLU A C 1
ATOM 658 O O . GLU A 1 86 ? 25.003 3.216 -4.570 1.00 59.75 86 GLU A O 1
ATOM 663 N N . HIS A 1 87 ? 23.461 1.613 -4.694 1.00 55.31 87 HIS A N 1
ATOM 664 C CA . HIS A 1 87 ? 23.844 1.192 -6.034 1.00 55.31 87 HIS A CA 1
ATOM 665 C C . HIS A 1 87 ? 22.993 1.981 -7.017 1.00 55.31 87 HIS A C 1
ATOM 667 O O . HIS A 1 87 ? 21.850 1.605 -7.276 1.00 55.31 87 HIS A O 1
ATOM 673 N N . HIS A 1 88 ? 23.546 3.061 -7.565 1.00 57.50 88 HIS A N 1
ATOM 674 C CA . HIS A 1 88 ? 22.970 3.737 -8.721 1.00 57.50 88 HIS A CA 1
ATOM 675 C C . HIS A 1 88 ? 23.298 2.897 -9.962 1.00 57.50 88 HIS A C 1
ATOM 677 O O . HIS A 1 88 ? 24.433 2.921 -10.433 1.00 57.50 88 HIS A O 1
ATOM 683 N N . PRO A 1 89 ? 22.348 2.137 -10.540 1.00 53.88 89 PRO A N 1
ATOM 684 C CA . PRO A 1 89 ? 22.633 1.295 -11.707 1.00 53.88 89 PRO A CA 1
ATOM 685 C C . PRO A 1 89 ? 23.084 2.099 -12.942 1.00 53.88 89 PRO A C 1
ATOM 687 O O . PRO A 1 89 ? 23.556 1.508 -13.908 1.00 53.88 89 PRO A O 1
ATOM 690 N N . ASN A 1 90 ? 22.969 3.432 -12.900 1.00 55.88 90 ASN A N 1
ATOM 691 C CA . ASN A 1 90 ? 23.291 4.347 -13.991 1.00 55.88 90 ASN A CA 1
ATOM 692 C C . ASN A 1 90 ? 24.454 5.314 -13.683 1.00 55.88 90 ASN A C 1
ATOM 694 O O . ASN A 1 90 ? 24.635 6.272 -14.433 1.00 55.88 90 ASN A O 1
ATOM 698 N N . GLU A 1 91 ? 25.244 5.090 -12.624 1.00 51.81 91 GLU A N 1
ATOM 699 C CA . GLU A 1 91 ? 26.300 6.012 -12.139 1.00 51.81 91 GLU A CA 1
ATOM 700 C C . GLU A 1 91 ? 27.478 6.262 -13.113 1.00 51.81 91 GLU A C 1
ATOM 702 O O . GLU A 1 91 ? 28.426 6.956 -12.774 1.00 51.81 91 GLU A O 1
ATOM 707 N N . GLY A 1 92 ? 27.415 5.753 -14.347 1.00 51.28 92 GLY A N 1
ATOM 708 C CA . GLY A 1 92 ? 28.365 6.067 -15.424 1.00 51.28 92 GLY A CA 1
ATOM 709 C C . GLY A 1 92 ? 27.745 6.150 -16.823 1.00 51.28 92 GLY A C 1
ATOM 710 O O . GLY A 1 92 ? 28.466 6.322 -17.800 1.00 51.28 92 GLY A O 1
ATOM 711 N N . MET A 1 93 ? 26.418 6.021 -16.955 1.00 50.91 93 MET A N 1
ATOM 712 C CA . MET A 1 93 ? 25.744 6.052 -18.265 1.00 50.91 93 MET A CA 1
ATOM 713 C C . MET A 1 93 ? 25.419 7.481 -18.728 1.00 50.91 93 MET A C 1
ATOM 715 O O . MET A 1 93 ? 25.263 7.717 -19.925 1.00 50.91 93 MET A O 1
ATOM 719 N N . TYR A 1 94 ? 25.315 8.429 -17.792 1.00 52.28 94 TYR A N 1
ATOM 720 C CA . TYR A 1 94 ? 24.948 9.821 -18.074 1.00 52.28 94 TYR A CA 1
ATOM 721 C C . TYR A 1 94 ? 26.146 10.744 -18.334 1.00 52.28 94 TYR A C 1
ATOM 723 O O . TYR A 1 94 ? 25.951 11.838 -18.853 1.00 52.28 94 TYR A O 1
ATOM 731 N N . ASP A 1 95 ? 27.373 10.301 -18.048 1.00 50.75 95 ASP A N 1
ATOM 732 C CA . ASP A 1 95 ? 28.589 11.117 -18.215 1.00 50.75 95 ASP A CA 1
ATOM 733 C C . ASP A 1 95 ? 29.078 11.202 -19.678 1.00 50.75 95 ASP A C 1
ATOM 735 O O . ASP A 1 95 ? 30.024 11.926 -19.990 1.00 50.75 95 ASP A O 1
ATOM 739 N N . HIS A 1 96 ? 28.442 10.471 -20.606 1.00 49.25 96 HIS A N 1
ATOM 740 C CA . HIS A 1 96 ? 28.909 10.334 -21.994 1.00 49.25 96 HIS A CA 1
ATOM 741 C C . HIS A 1 96 ? 27.852 10.583 -23.084 1.00 49.25 96 HIS A C 1
ATOM 743 O O . HIS A 1 96 ? 28.095 10.253 -24.245 1.00 49.25 96 HIS A O 1
ATOM 749 N N . GLN A 1 97 ? 26.699 11.183 -22.772 1.00 47.12 97 GLN A N 1
ATOM 750 C CA . GLN A 1 97 ? 25.719 11.555 -23.803 1.00 47.12 97 GLN A CA 1
ATOM 751 C C . GLN A 1 97 ? 25.630 13.068 -24.020 1.00 47.12 97 GLN A C 1
ATOM 753 O O . GLN A 1 97 ? 24.721 13.744 -23.550 1.00 47.12 97 GLN A O 1
ATOM 758 N N . ASP A 1 98 ? 26.531 13.555 -24.874 1.00 4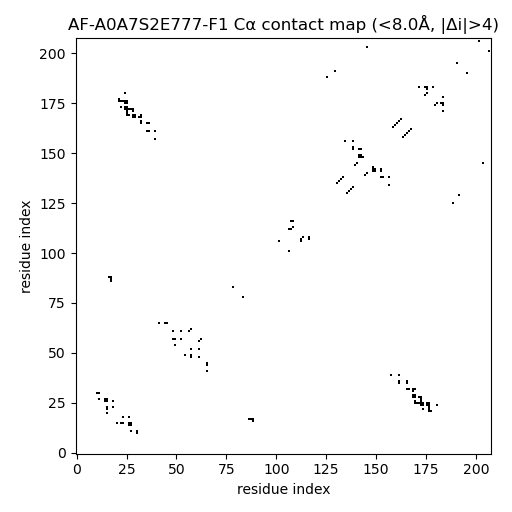9.00 98 ASP A N 1
ATOM 759 C CA . ASP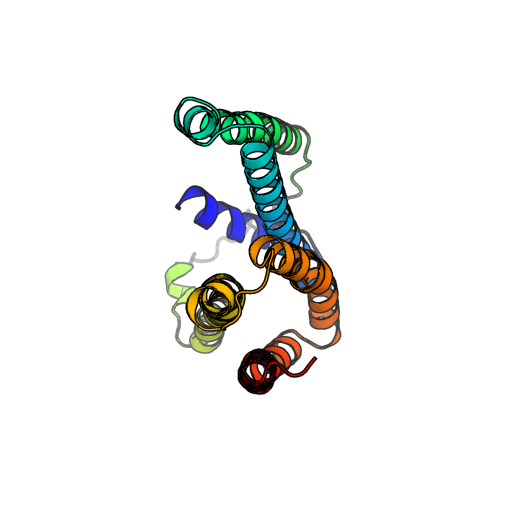 A 1 98 ? 26.414 14.797 -25.655 1.00 49.00 98 ASP A CA 1
ATOM 760 C C . ASP A 1 98 ? 25.310 14.688 -26.739 1.00 49.00 98 ASP A C 1
ATOM 762 O O . ASP A 1 98 ? 25.487 15.020 -27.912 1.00 49.00 98 ASP A O 1
ATOM 766 N N . SER A 1 99 ? 24.130 14.180 -26.381 1.00 46.88 99 SER A N 1
ATOM 767 C CA . SER A 1 99 ? 22.984 14.113 -27.288 1.00 46.88 99 SER A CA 1
ATOM 768 C C . SER A 1 99 ? 21.912 15.068 -26.801 1.00 46.88 99 SER A C 1
ATOM 770 O O . SER A 1 99 ? 21.303 14.819 -25.765 1.00 46.88 99 SER A O 1
ATOM 772 N N . GLN A 1 100 ? 21.716 16.156 -27.556 1.00 51.59 100 GLN A N 1
ATOM 773 C CA . GLN A 1 100 ? 20.572 17.075 -27.526 1.00 51.59 100 GLN A CA 1
ATOM 774 C C . GLN A 1 100 ? 19.458 16.607 -26.580 1.00 51.59 100 GLN A C 1
ATOM 776 O O . GLN A 1 100 ? 18.605 15.809 -26.969 1.00 51.59 100 GLN A O 1
ATOM 781 N N . MET A 1 101 ? 19.485 17.090 -25.335 1.00 51.66 101 MET A N 1
ATOM 782 C CA . MET A 1 101 ? 18.469 16.776 -24.334 1.00 51.66 101 MET A CA 1
ATOM 783 C C . MET A 1 101 ? 17.130 17.369 -24.782 1.00 51.66 101 MET A C 1
ATOM 785 O O . MET A 1 101 ? 16.767 18.501 -24.458 1.00 51.66 101 MET A O 1
ATOM 789 N N . SER A 1 102 ? 16.398 16.601 -25.583 1.00 60.88 102 SER A N 1
ATOM 790 C CA . SER A 1 102 ? 14.970 16.777 -25.793 1.00 60.88 102 SER A CA 1
ATOM 791 C C . SER A 1 102 ? 14.311 16.834 -24.416 1.00 60.88 102 SER A C 1
ATOM 793 O O . SER A 1 102 ? 14.610 16.025 -23.540 1.00 60.88 102 SER A O 1
ATOM 795 N N . ASN A 1 103 ? 13.466 17.843 -24.184 1.00 71.25 103 ASN A N 1
ATOM 796 C CA . ASN A 1 103 ? 12.823 18.028 -22.888 1.00 71.25 103 ASN A CA 1
ATOM 797 C C . ASN A 1 103 ? 12.007 16.756 -22.558 1.00 71.25 103 ASN A C 1
ATOM 799 O O . ASN A 1 103 ? 11.013 16.501 -23.248 1.00 71.25 103 ASN A O 1
ATOM 803 N N . PRO A 1 104 ? 12.371 15.983 -21.516 1.00 70.06 104 PRO A N 1
ATOM 804 C CA . PRO A 1 104 ? 11.778 14.672 -21.236 1.00 70.06 104 PRO A CA 1
ATOM 805 C C . PRO A 1 104 ? 10.274 14.759 -20.957 1.00 70.06 104 PRO A C 1
ATOM 807 O O . PRO A 1 104 ? 9.521 13.826 -21.244 1.00 70.06 104 PRO A O 1
ATOM 810 N N . ILE A 1 105 ? 9.800 15.915 -20.479 1.00 73.62 105 ILE A N 1
ATOM 811 C CA . ILE A 1 105 ? 8.372 16.198 -20.322 1.00 73.62 105 ILE A CA 1
ATOM 812 C C . ILE A 1 105 ? 7.714 16.273 -21.705 1.00 73.62 105 ILE A C 1
ATOM 814 O O . ILE A 1 105 ? 6.725 15.593 -21.968 1.00 73.62 105 ILE A O 1
ATOM 818 N N . LYS A 1 106 ? 8.290 17.047 -22.629 1.00 73.50 106 LYS A N 1
ATOM 819 C CA . LYS A 1 106 ? 7.776 17.202 -24.000 1.00 73.50 106 LYS A CA 1
ATOM 820 C C . LYS A 1 106 ? 7.787 15.877 -24.769 1.00 73.50 106 LYS A C 1
ATOM 822 O O . LYS A 1 106 ? 6.883 15.619 -25.560 1.00 73.50 106 LYS A O 1
ATOM 827 N N . GLU A 1 107 ? 8.780 15.036 -24.511 1.00 72.31 107 GLU A N 1
ATOM 828 C CA . GLU A 1 107 ? 8.911 13.707 -25.104 1.00 72.31 107 GLU A CA 1
ATOM 829 C C . GLU A 1 107 ? 7.892 12.709 -24.543 1.00 72.31 107 GLU A C 1
ATOM 831 O O . GLU A 1 107 ? 7.285 11.941 -25.293 1.00 72.31 107 GLU A O 1
ATOM 836 N N . SER A 1 108 ? 7.596 12.799 -23.246 1.00 72.31 108 SER A N 1
ATOM 837 C CA . SER A 1 108 ? 6.534 12.015 -22.608 1.00 72.31 108 SER A CA 1
ATOM 838 C C . SER A 1 108 ? 5.150 12.344 -23.184 1.00 72.31 108 SER A C 1
ATOM 840 O O . SER A 1 108 ? 4.353 11.437 -23.395 1.00 72.31 108 SER A O 1
ATOM 842 N N . PHE A 1 109 ? 4.882 13.613 -23.526 1.00 76.38 109 P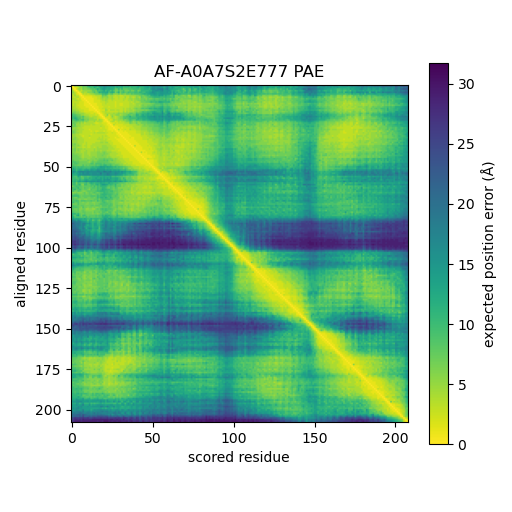HE A N 1
ATOM 843 C CA . PHE A 1 109 ? 3.620 14.068 -24.143 1.00 76.38 109 PHE A CA 1
ATOM 844 C C . PHE A 1 109 ? 3.548 13.906 -25.673 1.00 76.38 109 PHE A C 1
ATOM 846 O O . PHE A 1 109 ? 2.601 14.377 -26.315 1.00 76.38 109 PHE A O 1
ATOM 853 N N . ARG A 1 110 ? 4.523 13.233 -26.291 1.00 79.38 110 ARG A N 1
ATOM 854 C CA . ARG A 1 110 ? 4.554 13.033 -27.742 1.00 79.38 110 ARG A CA 1
ATOM 855 C C . ARG A 1 110 ? 3.457 12.065 -28.202 1.00 79.38 110 ARG A C 1
ATOM 857 O O . ARG A 1 110 ? 3.043 11.161 -27.478 1.00 79.38 110 ARG A O 1
ATOM 864 N N . LYS A 1 111 ? 2.984 12.241 -29.444 1.00 71.19 111 LYS A N 1
ATOM 865 C CA . LYS A 1 111 ? 1.888 11.445 -30.034 1.00 71.19 111 LYS A CA 1
ATOM 866 C C . LYS A 1 111 ? 2.186 9.937 -30.030 1.00 71.19 111 LYS A C 1
ATOM 868 O O . LYS A 1 111 ? 1.270 9.147 -29.821 1.00 71.19 111 LYS A O 1
ATOM 873 N N . ASP A 1 112 ? 3.457 9.582 -30.185 1.00 75.25 112 ASP A N 1
ATOM 874 C CA . ASP A 1 112 ? 3.956 8.204 -30.234 1.00 75.25 112 ASP A CA 1
ATOM 875 C C . ASP A 1 112 ? 3.850 7.496 -28.868 1.00 75.25 112 ASP A C 1
ATOM 877 O O . ASP A 1 112 ? 3.644 6.289 -28.803 1.00 75.25 112 ASP A O 1
ATOM 881 N N . ASN A 1 113 ? 3.860 8.264 -27.771 1.00 77.50 113 ASN A N 1
ATOM 882 C CA . ASN A 1 113 ? 3.743 7.763 -26.400 1.00 77.50 113 ASN A CA 1
ATOM 883 C C . ASN A 1 113 ? 2.306 7.783 -25.862 1.00 77.50 113 ASN A C 1
ATOM 885 O O . ASN A 1 113 ? 2.085 7.445 -24.701 1.00 77.50 113 ASN A O 1
ATOM 889 N N . ARG A 1 114 ? 1.304 8.141 -26.680 1.00 76.25 114 ARG A N 1
ATOM 890 C CA . ARG A 1 114 ? -0.102 8.264 -26.241 1.00 76.25 114 ARG A CA 1
ATOM 891 C C . ARG A 1 114 ? -0.638 7.014 -25.558 1.00 76.25 114 ARG A C 1
ATOM 893 O O . ARG A 1 114 ? -1.381 7.138 -24.594 1.00 76.25 114 ARG A O 1
ATOM 900 N N . LEU A 1 115 ? -0.266 5.832 -26.043 1.00 78.25 115 LEU A N 1
ATOM 901 C CA . LEU A 1 115 ? -0.733 4.560 -25.491 1.00 78.25 115 LEU A CA 1
ATOM 902 C C . LEU A 1 115 ? -0.122 4.300 -24.103 1.00 78.25 115 LEU A C 1
ATOM 904 O O . LEU A 1 115 ? -0.835 3.916 -23.179 1.00 78.25 115 LEU A O 1
ATOM 908 N N . SER A 1 116 ? 1.162 4.625 -23.924 1.00 78.25 116 SER A N 1
ATOM 909 C CA . SER A 1 116 ? 1.845 4.604 -22.624 1.00 78.25 116 SER A CA 1
ATOM 910 C C . SER A 1 116 ? 1.278 5.647 -21.658 1.00 78.25 116 SER A C 1
ATOM 912 O O . SER A 1 116 ? 1.094 5.356 -20.481 1.00 78.25 116 SER A O 1
ATOM 914 N N . LEU A 1 117 ? 0.939 6.840 -22.154 1.00 79.94 117 LEU A N 1
ATOM 915 C CA . LEU A 1 117 ? 0.285 7.909 -21.392 1.00 79.94 117 LEU A CA 1
ATOM 916 C C . LEU A 1 117 ? -1.103 7.476 -20.905 1.00 79.94 117 LEU A C 1
ATOM 918 O O . LEU A 1 117 ? -1.440 7.664 -19.739 1.00 79.94 117 LEU A O 1
ATOM 922 N N . LEU A 1 118 ? -1.882 6.837 -21.783 1.00 80.50 118 LEU A N 1
ATOM 923 C CA . LEU A 1 118 ? -3.195 6.295 -21.446 1.00 80.50 118 LEU A CA 1
ATOM 924 C C . LEU A 1 118 ? -3.071 5.179 -20.403 1.00 80.50 118 LEU A C 1
ATOM 926 O O . LEU A 1 118 ? -3.800 5.182 -19.418 1.00 80.50 118 LEU A O 1
ATOM 930 N N . ALA A 1 119 ? -2.118 4.260 -20.577 1.00 78.25 119 ALA A N 1
ATOM 931 C CA . ALA A 1 119 ? -1.854 3.201 -19.607 1.00 78.25 119 ALA A CA 1
ATOM 932 C C . ALA A 1 119 ? -1.419 3.773 -18.246 1.00 78.25 119 ALA A C 1
ATOM 934 O O . ALA A 1 119 ? -1.901 3.319 -17.207 1.00 78.25 119 ALA A O 1
ATOM 935 N N . CYS A 1 120 ? -0.570 4.803 -18.244 1.00 80.19 120 CYS A N 1
ATOM 936 C CA . CYS A 1 120 ? -0.127 5.497 -17.036 1.00 80.19 120 CYS A CA 1
ATOM 937 C C . CYS A 1 120 ? -1.275 6.216 -16.312 1.00 80.19 120 CYS A C 1
ATOM 939 O O . CYS A 1 120 ? -1.248 6.303 -15.090 1.00 80.19 120 CYS A O 1
ATOM 941 N N . ALA A 1 121 ? -2.278 6.720 -17.034 1.00 81.00 121 ALA A N 1
ATOM 942 C CA . ALA A 1 121 ? -3.447 7.362 -16.438 1.00 81.00 121 ALA A CA 1
ATOM 943 C C . ALA A 1 121 ? -4.491 6.341 -15.954 1.00 81.00 121 ALA A C 1
ATOM 945 O O . ALA A 1 121 ? -5.001 6.450 -14.842 1.00 81.00 121 ALA A O 1
ATOM 946 N N . LEU A 1 122 ? -4.789 5.319 -16.759 1.00 80.81 122 LEU A N 1
ATOM 947 C CA . LEU A 1 122 ? -5.850 4.350 -16.471 1.00 80.81 122 LEU A CA 1
ATOM 948 C C . LEU A 1 122 ? -5.466 3.345 -15.382 1.00 80.81 122 LEU A C 1
ATOM 950 O O . LEU A 1 122 ? -6.323 2.940 -14.599 1.00 80.81 122 LEU A O 1
ATOM 954 N N . THR A 1 123 ? -4.193 2.953 -15.297 1.00 78.31 123 THR A N 1
ATOM 955 C CA . THR A 1 123 ? -3.748 1.946 -14.318 1.00 78.31 123 THR A CA 1
ATOM 956 C C . THR A 1 123 ? -3.943 2.419 -12.868 1.00 78.31 123 THR A C 1
ATOM 958 O O . THR A 1 123 ? -4.550 1.684 -12.085 1.00 78.31 123 THR A O 1
ATOM 961 N N . PRO A 1 124 ? -3.523 3.642 -12.479 1.00 77.81 124 PRO A N 1
ATOM 962 C CA . PRO A 1 124 ? -3.796 4.170 -11.144 1.00 77.81 124 PRO A CA 1
ATOM 963 C C . PRO A 1 124 ? -5.282 4.421 -10.896 1.00 77.81 124 PRO A C 1
ATOM 965 O O . PRO A 1 124 ? -5.736 4.232 -9.773 1.00 77.81 124 PRO A O 1
ATOM 968 N N . MET A 1 125 ? -6.052 4.816 -11.919 1.00 79.38 125 MET A N 1
ATOM 969 C CA . MET A 1 125 ? -7.502 5.008 -11.787 1.00 79.38 125 MET A CA 1
ATOM 970 C C . MET A 1 125 ? -8.219 3.694 -11.472 1.00 79.38 125 MET A C 1
ATOM 972 O O . MET A 1 125 ? -9.065 3.662 -10.581 1.00 79.38 125 MET A O 1
ATOM 976 N N . LEU A 1 126 ? -7.847 2.601 -12.146 1.00 79.06 126 LEU A N 1
ATOM 977 C CA . LEU A 1 126 ? -8.377 1.270 -11.856 1.00 79.06 126 LEU A CA 1
ATOM 978 C C . LEU A 1 126 ? -8.070 0.870 -10.407 1.00 79.06 126 LEU A C 1
ATOM 980 O O . LEU A 1 126 ? -8.978 0.483 -9.673 1.00 79.06 126 LEU A O 1
ATOM 984 N N . TRP A 1 127 ? -6.819 1.034 -9.972 1.00 78.56 127 TRP A N 1
ATOM 985 C CA . TRP A 1 127 ? -6.424 0.741 -8.594 1.00 78.56 127 TRP A CA 1
ATOM 986 C C . TRP A 1 127 ? -7.183 1.602 -7.572 1.00 78.56 127 TRP A C 1
ATOM 988 O O . TRP A 1 127 ? -7.746 1.069 -6.616 1.00 78.56 127 TRP A O 1
ATOM 998 N N . ALA A 1 128 ? -7.271 2.914 -7.804 1.00 76.19 128 ALA A N 1
ATOM 999 C CA . ALA A 1 128 ? -7.984 3.843 -6.933 1.00 76.19 128 ALA A CA 1
ATOM 1000 C C . ALA A 1 128 ? -9.480 3.513 -6.839 1.00 76.19 128 ALA A C 1
ATOM 1002 O O . ALA A 1 128 ? -10.044 3.562 -5.749 1.00 76.19 128 ALA A O 1
ATOM 1003 N N . SER A 1 129 ? -10.114 3.129 -7.952 1.00 74.50 129 SER A N 1
ATOM 1004 C CA . SER A 1 129 ? -11.527 2.735 -7.965 1.00 74.50 129 SER A CA 1
ATOM 1005 C C . SER A 1 129 ? -11.783 1.469 -7.140 1.00 74.50 129 SER A C 1
ATOM 1007 O O . SER A 1 129 ? -12.685 1.466 -6.304 1.00 74.50 129 SER A O 1
ATOM 1009 N N . GLY A 1 130 ? -10.947 0.434 -7.292 1.00 73.31 130 GLY A N 1
ATOM 1010 C CA . GLY A 1 130 ? -11.053 -0.796 -6.504 1.00 73.31 130 GLY A CA 1
ATOM 1011 C C . GLY A 1 130 ? -10.810 -0.555 -5.016 1.00 73.31 130 GLY A C 1
ATOM 1012 O O . GLY A 1 130 ? -11.563 -1.048 -4.174 1.00 73.31 130 GLY A O 1
ATOM 1013 N N . PHE A 1 131 ? -9.812 0.270 -4.686 1.00 71.62 131 PHE A N 1
ATOM 1014 C CA . PHE A 1 131 ? -9.543 0.675 -3.310 1.00 71.62 131 PHE A CA 1
ATOM 1015 C C . PHE A 1 131 ? -10.725 1.438 -2.703 1.00 71.62 131 PHE A C 1
ATOM 1017 O O . PHE A 1 131 ? -11.159 1.111 -1.605 1.00 71.62 131 PHE A O 1
ATOM 1024 N N . TYR A 1 132 ? -11.293 2.415 -3.413 1.00 72.38 132 TYR A N 1
ATOM 1025 C CA . TYR A 1 132 ? -12.392 3.226 -2.888 1.00 72.38 132 TYR A CA 1
ATOM 1026 C C . TYR A 1 132 ? -13.673 2.407 -2.681 1.00 72.38 132 TYR A C 1
ATOM 1028 O O . TYR A 1 132 ? -14.311 2.519 -1.634 1.00 72.38 132 TYR A O 1
ATOM 1036 N N . LEU A 1 133 ? -14.015 1.537 -3.638 1.00 70.38 133 LEU A N 1
ATOM 1037 C CA . LEU A 1 133 ? -15.167 0.638 -3.526 1.00 70.38 133 LEU A CA 1
ATOM 1038 C C . LEU A 1 133 ? -15.025 -0.327 -2.339 1.00 70.38 133 LEU A C 1
ATOM 1040 O O . LEU A 1 133 ? -15.969 -0.520 -1.578 1.00 70.38 133 LEU A O 1
ATOM 1044 N N . THR A 1 134 ? -13.833 -0.892 -2.143 1.00 65.25 134 THR A N 1
ATOM 1045 C CA . THR A 1 134 ? -13.601 -1.917 -1.111 1.00 65.25 134 THR A CA 1
ATOM 1046 C C . THR A 1 134 ? -13.369 -1.321 0.278 1.00 65.25 134 THR A C 1
ATOM 1048 O O . THR A 1 134 ? -13.802 -1.885 1.276 1.00 65.25 134 THR A O 1
ATOM 1051 N N . PHE A 1 135 ? -12.673 -0.188 0.367 1.00 64.75 135 PHE A N 1
ATOM 1052 C CA . PHE A 1 135 ? -12.257 0.395 1.643 1.00 64.75 135 PHE A CA 1
ATOM 1053 C C . PHE A 1 135 ? -13.281 1.401 2.175 1.00 64.75 135 PHE A C 1
ATOM 1055 O O . PHE A 1 135 ? -13.618 1.372 3.353 1.00 64.75 135 PHE A O 1
ATOM 1062 N N . VAL A 1 136 ? -13.779 2.297 1.316 1.00 67.62 136 VAL A N 1
ATOM 1063 C CA . VAL A 1 136 ? -14.667 3.394 1.731 1.00 67.62 136 VAL A CA 1
ATOM 1064 C C . VAL A 1 136 ? -16.125 2.986 1.582 1.00 67.62 136 VAL A C 1
ATOM 1066 O O . VAL A 1 136 ? -16.886 3.053 2.542 1.00 67.62 136 VAL A O 1
ATOM 1069 N N . TRP A 1 137 ? -16.519 2.541 0.389 1.00 67.94 137 TRP A N 1
ATOM 1070 C CA . TRP A 1 137 ? -17.925 2.262 0.106 1.00 67.94 137 TRP A CA 1
ATOM 1071 C C . TRP A 1 137 ? -18.428 1.012 0.837 1.00 67.94 137 TRP A C 1
ATOM 1073 O O . TRP A 1 137 ? -19.492 1.070 1.443 1.00 67.94 137 TRP A O 1
ATOM 1083 N N . MET A 1 138 ? -17.646 -0.074 0.880 1.00 65.19 138 MET A N 1
ATOM 1084 C CA . MET A 1 138 ? -18.034 -1.282 1.624 1.00 65.19 138 MET A CA 1
ATOM 1085 C C . MET A 1 138 ? -18.194 -1.018 3.128 1.00 65.19 138 MET A C 1
ATOM 1087 O O . MET A 1 138 ? -19.129 -1.521 3.740 1.00 65.19 138 MET A O 1
ATOM 1091 N N . ALA A 1 139 ? -17.321 -0.200 3.726 1.00 62.69 139 ALA A N 1
ATOM 1092 C CA . ALA A 1 139 ? -17.435 0.160 5.138 1.00 62.69 139 ALA A CA 1
ATOM 1093 C C . ALA A 1 139 ? -18.737 0.928 5.423 1.00 62.69 139 ALA A C 1
ATOM 1095 O O . ALA A 1 139 ? -19.427 0.618 6.387 1.00 62.69 139 ALA A O 1
ATOM 1096 N N . ILE A 1 140 ? -19.108 1.874 4.552 1.00 65.31 140 ILE A N 1
ATOM 1097 C CA . ILE A 1 140 ? -20.382 2.604 4.652 1.00 65.31 140 ILE A CA 1
ATOM 1098 C C . ILE A 1 140 ? -21.571 1.657 4.431 1.00 65.31 140 ILE A C 1
ATOM 1100 O O . ILE A 1 140 ? -22.572 1.752 5.133 1.00 65.31 140 ILE A O 1
ATOM 1104 N N . PHE A 1 141 ? -21.467 0.730 3.475 1.00 61.22 141 PHE A N 1
ATOM 1105 C CA . PHE A 1 141 ? -22.524 -0.230 3.165 1.00 61.22 141 PHE A CA 1
ATOM 1106 C C . PHE A 1 141 ? -22.827 -1.164 4.346 1.00 61.22 141 PHE A C 1
ATOM 1108 O O . PHE A 1 141 ? -23.989 -1.344 4.695 1.00 61.22 141 PHE A O 1
ATOM 1115 N N . MET A 1 142 ? -21.793 -1.697 5.001 1.00 58.12 142 MET A N 1
ATOM 1116 C CA . MET A 1 142 ? -21.940 -2.608 6.144 1.00 58.12 142 MET A CA 1
ATOM 1117 C C . MET A 1 142 ? -22.409 -1.921 7.438 1.00 58.12 142 MET A C 1
ATOM 1119 O O . MET A 1 142 ? -22.909 -2.610 8.322 1.00 58.12 142 MET A O 1
ATOM 1123 N N . ASP A 1 143 ? -22.226 -0.601 7.562 1.00 57.78 143 ASP A N 1
ATOM 1124 C CA . ASP A 1 143 ? -22.568 0.173 8.769 1.00 57.78 143 ASP A CA 1
ATOM 1125 C C . ASP A 1 143 ? -23.925 0.893 8.657 1.00 57.78 143 ASP A C 1
ATOM 1127 O O . ASP A 1 143 ? -24.665 0.986 9.630 1.00 57.78 143 ASP A O 1
ATOM 1131 N N . VAL A 1 144 ? -24.273 1.396 7.466 1.00 59.56 144 VAL A N 1
ATOM 1132 C CA . VAL A 1 144 ? -25.442 2.277 7.267 1.00 59.56 144 VAL A CA 1
ATOM 1133 C C . VAL A 1 144 ? -26.563 1.618 6.457 1.00 59.56 144 VAL A C 1
ATOM 1135 O O . VAL A 1 144 ? -27.719 2.013 6.591 1.00 59.56 144 VAL A O 1
ATOM 1138 N N . LEU A 1 145 ? -26.246 0.655 5.584 1.00 58.22 145 LEU A N 1
ATOM 1139 C CA . LEU A 1 145 ? -27.191 0.132 4.583 1.00 58.22 145 LEU A CA 1
ATOM 1140 C C . LEU A 1 145 ? -27.615 -1.328 4.816 1.00 58.22 145 LEU A C 1
ATOM 1142 O O . LEU A 1 145 ? -28.563 -1.771 4.169 1.00 58.22 145 LEU A O 1
ATOM 1146 N N . VAL A 1 146 ? -26.959 -2.062 5.721 1.00 54.78 146 VAL A N 1
ATOM 1147 C CA . VAL A 1 146 ? -27.299 -3.449 6.086 1.00 54.78 146 VAL A CA 1
ATOM 1148 C C . VAL A 1 146 ? -27.883 -3.487 7.498 1.00 54.78 146 VAL A C 1
ATOM 1150 O O . VAL A 1 146 ? -27.276 -2.980 8.438 1.00 54.78 146 VAL A O 1
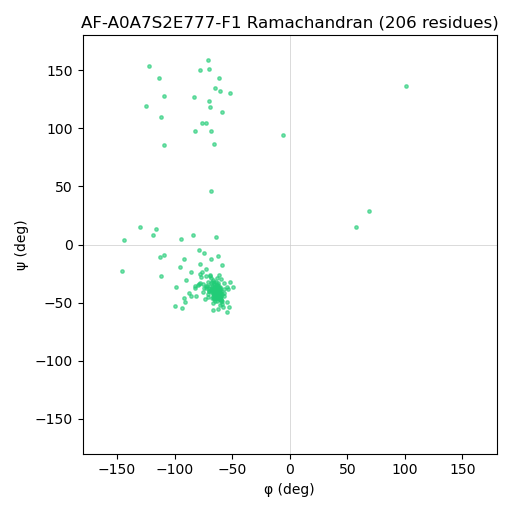ATOM 1153 N N . ASP A 1 147 ? -29.055 -4.109 7.635 1.00 48.62 147 ASP A N 1
ATOM 1154 C CA . ASP A 1 147 ? -29.785 -4.266 8.895 1.00 48.62 147 ASP A CA 1
ATOM 1155 C C . ASP A 1 147 ? -30.054 -5.774 9.115 1.00 48.62 147 ASP A C 1
ATOM 1157 O O . ASP A 1 147 ? -30.696 -6.387 8.256 1.00 48.62 147 ASP A O 1
ATOM 1161 N N . PRO A 1 148 ? -29.562 -6.423 10.194 1.00 48.81 148 PRO A N 1
ATOM 1162 C CA . PRO A 1 148 ? -28.864 -5.856 11.349 1.00 48.81 148 PRO A CA 1
ATOM 1163 C C . PRO A 1 148 ? -27.382 -5.503 11.085 1.00 48.81 148 PRO A C 1
ATOM 1165 O O . PRO A 1 148 ? -26.711 -6.185 10.305 1.00 48.81 148 PRO A O 1
ATOM 1168 N N . PRO A 1 149 ? -26.837 -4.484 11.779 1.00 56.09 149 PRO A N 1
ATOM 1169 C CA . PRO A 1 149 ? -25.450 -4.050 11.624 1.00 56.09 149 PRO A CA 1
ATOM 1170 C C . PRO A 1 149 ? -24.468 -5.132 12.082 1.00 56.09 149 PRO A C 1
ATOM 1172 O O . PRO A 1 149 ? -24.617 -5.725 13.154 1.00 56.09 149 PRO A O 1
ATOM 1175 N N . VAL A 1 150 ? -23.432 -5.378 11.276 1.00 53.25 150 VAL A N 1
ATOM 1176 C CA . VAL A 1 150 ? -22.428 -6.416 11.545 1.00 53.25 150 VAL A CA 1
ATOM 1177 C C . VAL A 1 150 ? -21.569 -6.009 12.753 1.00 53.25 150 VAL A C 1
ATOM 1179 O O . VAL A 1 150 ? -20.837 -5.014 12.678 1.00 53.25 150 VAL A O 1
ATOM 1182 N N . PRO A 1 151 ? -21.570 -6.776 13.861 1.00 48.38 151 PRO A N 1
ATOM 1183 C CA . PRO A 1 151 ? -20.677 -6.512 14.983 1.00 48.38 151 PRO A CA 1
ATOM 1184 C C . PRO A 1 151 ? -19.216 -6.601 14.519 1.00 48.38 151 PRO A C 1
ATOM 1186 O O . PRO A 1 151 ? -18.823 -7.571 13.874 1.00 48.38 151 PRO A O 1
ATOM 1189 N N . ASN A 1 152 ? -18.385 -5.615 14.872 1.00 55.28 152 ASN A N 1
ATOM 1190 C CA . ASN A 1 152 ? -16.949 -5.567 14.546 1.00 55.28 152 ASN A CA 1
ATOM 1191 C C . ASN A 1 152 ? -16.589 -5.368 13.056 1.00 55.28 152 ASN A C 1
ATOM 1193 O O . ASN A 1 152 ? -15.496 -5.761 12.639 1.00 55.28 152 ASN A O 1
ATOM 1197 N N . ALA A 1 153 ? -17.436 -4.701 12.261 1.00 53.84 153 ALA A N 1
ATOM 1198 C CA . ALA A 1 153 ? -17.170 -4.399 10.845 1.00 53.84 153 ALA A CA 1
ATOM 1199 C C . ALA A 1 153 ? -15.779 -3.775 10.587 1.00 53.84 153 ALA A C 1
ATOM 1201 O O . ALA A 1 153 ? -15.104 -4.130 9.621 1.00 53.84 153 ALA A O 1
ATOM 1202 N N . PHE A 1 154 ? -15.296 -2.915 11.492 1.00 58.25 154 PHE A N 1
ATOM 1203 C CA . PHE A 1 154 ? -13.951 -2.334 11.408 1.00 58.25 154 PHE A CA 1
ATOM 1204 C C . PHE A 1 154 ? -12.840 -3.394 11.474 1.00 58.25 154 PHE A C 1
ATOM 1206 O O . PHE A 1 154 ? -11.920 -3.363 10.661 1.00 58.25 154 PHE A O 1
ATOM 1213 N N . TRP A 1 155 ? -12.937 -4.361 12.393 1.00 59.06 155 TRP A N 1
ATOM 1214 C CA . TRP A 1 155 ? -11.958 -5.445 12.534 1.00 59.06 155 TRP A CA 1
ATOM 1215 C C . TRP A 1 155 ? -12.013 -6.425 11.364 1.00 59.06 155 TRP A C 1
ATOM 1217 O O . TRP A 1 155 ? -10.967 -6.831 10.862 1.00 59.06 155 TRP A O 1
ATOM 1227 N N . VAL A 1 156 ? -13.214 -6.761 10.885 1.00 62.69 156 VAL A N 1
ATOM 1228 C CA . VAL A 1 156 ? -13.394 -7.623 9.706 1.00 62.69 156 VAL A CA 1
ATOM 1229 C C . VAL A 1 156 ? -12.792 -6.968 8.464 1.00 62.69 156 VAL A C 1
ATOM 1231 O O . VAL A 1 156 ? -12.080 -7.627 7.709 1.00 62.69 156 VAL A O 1
ATOM 1234 N N . ASN A 1 157 ? -13.002 -5.663 8.277 1.00 64.75 157 ASN A N 1
ATOM 1235 C CA . ASN A 1 157 ? -12.408 -4.905 7.177 1.00 64.75 157 ASN A CA 1
ATOM 1236 C C . ASN A 1 157 ? -10.870 -4.890 7.277 1.00 64.75 157 ASN A C 1
ATOM 1238 O O . ASN A 1 157 ? -10.180 -5.172 6.300 1.00 64.75 157 ASN A O 1
ATOM 1242 N N . LEU A 1 158 ? -10.331 -4.687 8.484 1.00 65.56 158 LEU A N 1
ATOM 1243 C CA . LEU A 1 158 ? -8.892 -4.711 8.764 1.00 65.56 158 LEU A CA 1
ATOM 1244 C C . LEU A 1 158 ? -8.252 -6.064 8.421 1.00 65.56 158 LEU A C 1
ATOM 1246 O O . LEU A 1 158 ? -7.228 -6.113 7.740 1.00 65.56 158 LEU A O 1
ATOM 1250 N N . VAL A 1 159 ? -8.878 -7.163 8.852 1.00 67.06 159 VAL A N 1
ATOM 1251 C CA . VAL A 1 159 ? -8.431 -8.535 8.567 1.00 67.06 159 VAL A CA 1
ATOM 1252 C C . VAL A 1 159 ? -8.560 -8.842 7.074 1.00 67.06 159 VAL A C 1
ATOM 1254 O O . VAL A 1 159 ? -7.640 -9.400 6.482 1.00 67.06 159 VAL A O 1
ATOM 1257 N N . THR A 1 160 ? -9.649 -8.419 6.433 1.00 68.25 160 THR A N 1
ATOM 1258 C CA . THR A 1 160 ? -9.883 -8.640 4.997 1.00 68.25 160 THR A CA 1
ATOM 1259 C C . THR A 1 160 ? -8.858 -7.902 4.141 1.00 68.25 160 THR A C 1
ATOM 1261 O O . THR A 1 160 ? -8.318 -8.469 3.196 1.00 68.25 160 THR A O 1
ATOM 1264 N N . LEU A 1 161 ? -8.513 -6.664 4.485 1.00 67.94 161 LEU A N 1
ATOM 1265 C CA . LEU A 1 161 ? -7.461 -5.916 3.795 1.00 67.94 161 LEU A CA 1
ATOM 1266 C C . LEU A 1 161 ? -6.070 -6.493 4.061 1.00 67.94 161 LEU A C 1
ATOM 1268 O O . LEU A 1 161 ? -5.216 -6.517 3.169 1.00 67.94 161 LEU A O 1
ATOM 1272 N N . PHE A 1 162 ? -5.835 -6.988 5.275 1.00 67.12 162 PHE A N 1
ATOM 1273 C CA . PHE A 1 162 ? -4.570 -7.615 5.623 1.00 67.12 162 PHE A CA 1
ATOM 1274 C C . PHE A 1 162 ? -4.353 -8.918 4.850 1.00 67.12 162 PHE A C 1
ATOM 1276 O O . PHE A 1 162 ? -3.381 -9.047 4.108 1.00 67.12 162 PHE A O 1
ATOM 1283 N N . PHE A 1 163 ? -5.281 -9.866 4.956 1.00 66.88 163 PHE A N 1
ATOM 1284 C CA . PHE A 1 163 ? -5.151 -11.162 4.297 1.00 66.88 163 PHE A CA 1
ATOM 1285 C C . PHE A 1 163 ? -5.424 -11.086 2.795 1.00 66.88 163 PHE A C 1
ATOM 1287 O O . PHE A 1 163 ? -4.700 -11.692 2.011 1.00 66.88 163 PHE A O 1
ATOM 1294 N N . GLY A 1 164 ? -6.438 -10.326 2.385 1.00 65.44 164 GLY A N 1
ATOM 1295 C CA . GLY A 1 164 ? -6.898 -10.261 1.001 1.00 65.44 164 GLY A CA 1
ATOM 1296 C C . GLY A 1 164 ? -6.084 -9.324 0.117 1.00 65.44 164 GLY A C 1
ATOM 1297 O O . GLY A 1 164 ? -5.867 -9.645 -1.044 1.00 65.44 164 GLY A O 1
ATOM 1298 N N . LEU A 1 165 ? -5.600 -8.190 0.636 1.00 68.88 165 LEU A N 1
ATOM 1299 C CA . LEU A 1 165 ? -4.845 -7.224 -0.171 1.00 68.88 165 LEU A CA 1
ATOM 1300 C C . LEU A 1 165 ? -3.336 -7.384 0.036 1.00 68.88 165 LEU A C 1
ATOM 1302 O O . LEU A 1 165 ? -2.594 -7.576 -0.922 1.00 68.88 165 LEU A O 1
ATOM 1306 N N . THR A 1 166 ? -2.868 -7.358 1.285 1.00 72.44 166 THR A N 1
ATOM 1307 C CA . THR A 1 166 ? -1.424 -7.311 1.582 1.00 72.44 166 THR A CA 1
ATOM 1308 C C . THR A 1 166 ? -0.696 -8.586 1.149 1.00 72.44 166 THR A C 1
ATOM 1310 O O . THR A 1 166 ? 0.359 -8.500 0.527 1.00 72.44 166 THR A O 1
ATOM 1313 N N . ILE A 1 167 ? -1.264 -9.768 1.408 1.00 76.94 167 ILE A N 1
ATOM 1314 C CA . ILE A 1 167 ? -0.623 -11.054 1.068 1.00 76.94 167 ILE A CA 1
ATOM 1315 C C . ILE A 1 167 ? -0.765 -11.387 -0.423 1.00 76.94 167 ILE A C 1
ATOM 1317 O O . ILE A 1 167 ? 0.142 -11.969 -1.021 1.00 76.94 167 ILE A O 1
ATOM 1321 N N . PHE A 1 168 ? -1.870 -10.993 -1.058 1.00 79.06 168 PHE A N 1
ATOM 1322 C CA . PHE A 1 168 ? -2.076 -11.266 -2.482 1.00 79.06 168 PHE A CA 1
ATOM 1323 C C . PHE A 1 168 ? -1.262 -10.350 -3.397 1.00 79.06 168 PHE A C 1
ATOM 1325 O O . PHE A 1 168 ? -0.953 -10.760 -4.514 1.00 79.06 168 PHE A O 1
ATOM 1332 N N . LEU A 1 169 ? -0.861 -9.156 -2.949 1.00 81.12 169 LEU A N 1
ATOM 1333 C CA . LEU A 1 169 ? -0.015 -8.246 -3.731 1.00 81.12 169 LEU A CA 1
ATOM 1334 C C . LEU A 1 169 ? 1.279 -8.904 -4.256 1.00 81.12 169 LEU A C 1
ATOM 1336 O O . LEU A 1 169 ? 1.470 -8.875 -5.473 1.00 81.12 169 LEU A O 1
ATOM 1340 N N . PRO A 1 170 ? 2.144 -9.535 -3.433 1.00 81.88 170 PRO A N 1
ATOM 1341 C CA . PRO A 1 170 ? 3.352 -10.205 -3.926 1.00 81.88 170 PRO A CA 1
ATOM 1342 C C . PRO A 1 170 ? 3.057 -11.415 -4.816 1.00 81.88 170 PRO A C 1
ATOM 1344 O O . PRO A 1 170 ? 3.779 -11.658 -5.784 1.00 81.88 170 PRO A O 1
ATOM 1347 N N . ILE A 1 171 ? 1.973 -12.145 -4.542 1.00 84.12 171 ILE A N 1
ATOM 1348 C CA . ILE A 1 171 ? 1.543 -13.292 -5.354 1.00 84.12 171 ILE A CA 1
ATOM 1349 C C . ILE A 1 171 ? 1.152 -12.818 -6.758 1.00 84.12 171 ILE A C 1
ATOM 1351 O O . ILE A 1 171 ? 1.628 -13.356 -7.759 1.00 84.12 171 ILE A O 1
ATOM 1355 N N . MET A 1 172 ? 0.334 -11.768 -6.840 1.00 81.44 172 MET A N 1
ATOM 1356 C CA . MET A 1 172 ? -0.103 -11.180 -8.105 1.00 81.44 172 MET A CA 1
ATOM 1357 C C . MET A 1 172 ? 1.033 -10.438 -8.811 1.00 81.44 172 MET A C 1
ATOM 1359 O O . MET A 1 172 ? 1.107 -10.477 -10.037 1.00 81.44 172 MET A O 1
ATOM 1363 N N . GLY A 1 173 ? 1.961 -9.832 -8.067 1.00 79.69 173 GLY A N 1
ATOM 1364 C CA . GLY A 1 173 ? 3.194 -9.253 -8.600 1.00 79.69 173 GLY A CA 1
ATOM 1365 C C . GLY A 1 173 ? 4.069 -10.303 -9.284 1.00 79.69 173 GLY A C 1
ATOM 1366 O O . GLY A 1 173 ? 4.472 -10.115 -10.431 1.00 79.69 173 GLY A O 1
ATOM 1367 N N . HIS A 1 174 ? 4.275 -11.455 -8.638 1.00 84.25 174 HIS A N 1
ATOM 1368 C CA . HIS A 1 174 ? 4.988 -12.588 -9.233 1.00 84.25 174 HIS A CA 1
ATOM 1369 C C . HIS A 1 174 ? 4.261 -13.170 -10.454 1.00 84.25 174 HIS A C 1
ATOM 1371 O O . H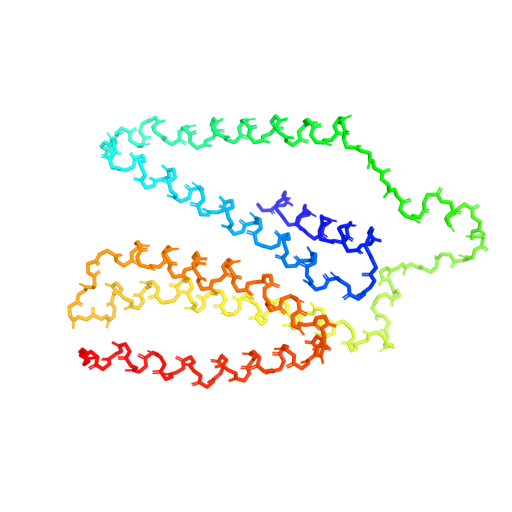IS A 1 174 ? 4.883 -13.529 -11.454 1.00 84.25 174 HIS A O 1
ATOM 1377 N N . LEU A 1 175 ? 2.932 -13.271 -10.385 1.00 82.62 175 LEU A N 1
ATOM 1378 C CA . LEU A 1 175 ? 2.122 -13.785 -11.486 1.00 82.62 175 LEU A CA 1
ATOM 1379 C C . LEU A 1 175 ? 2.152 -12.842 -12.698 1.00 82.62 175 LEU A C 1
ATOM 1381 O O . LEU A 1 175 ? 2.232 -13.298 -13.838 1.00 82.62 175 LEU A O 1
ATOM 1385 N N . SER A 1 176 ? 2.149 -11.534 -12.444 1.00 82.44 176 SER A N 1
ATOM 1386 C CA . SER A 1 176 ? 2.296 -10.472 -13.444 1.00 82.44 176 SER A CA 1
ATOM 1387 C C . SER A 1 176 ? 3.631 -10.558 -14.180 1.00 82.44 176 SER A C 1
ATOM 1389 O O . SER A 1 176 ? 3.670 -10.387 -15.400 1.00 82.44 176 SER A O 1
ATOM 1391 N N . ASP A 1 177 ? 4.697 -10.921 -13.465 1.00 83.06 177 ASP A N 1
ATOM 1392 C CA . ASP A 1 177 ? 6.020 -11.151 -14.044 1.00 83.06 177 ASP A CA 1
ATOM 1393 C C . ASP A 1 177 ? 6.075 -12.396 -14.950 1.00 83.06 177 ASP A C 1
ATOM 1395 O O . ASP A 1 177 ? 6.777 -12.382 -15.958 1.00 83.06 177 ASP A O 1
ATOM 1399 N N . LYS A 1 178 ? 5.298 -13.452 -14.656 1.00 84.00 178 LYS A N 1
ATOM 1400 C CA . LYS A 1 178 ? 5.264 -14.689 -15.467 1.00 84.00 178 LYS A CA 1
ATOM 1401 C C . LYS A 1 178 ? 4.301 -14.647 -16.655 1.00 84.00 178 LYS A C 1
ATOM 1403 O O . LYS A 1 178 ? 4.630 -15.135 -17.731 1.00 84.00 178 LYS A O 1
ATOM 1408 N N . ILE A 1 179 ? 3.087 -14.136 -16.453 1.00 83.31 179 ILE A N 1
ATOM 1409 C CA . ILE A 1 179 ? 1.989 -14.209 -17.438 1.00 83.31 179 ILE A CA 1
ATOM 1410 C C . ILE A 1 179 ? 1.912 -12.933 -18.292 1.00 83.31 179 ILE A C 1
ATOM 1412 O O . ILE A 1 179 ? 1.366 -12.944 -19.400 1.00 83.31 179 ILE A O 1
ATOM 1416 N N . GLY A 1 180 ? 2.505 -11.842 -17.805 1.00 79.56 180 GLY A N 1
ATOM 1417 C CA . GLY A 1 180 ? 2.505 -10.534 -18.441 1.00 79.56 180 GLY A CA 1
ATOM 1418 C C . GLY A 1 180 ? 1.487 -9.581 -17.815 1.00 79.56 180 GLY A C 1
ATOM 1419 O O . GLY A 1 180 ? 0.324 -9.922 -17.582 1.00 79.56 180 GLY A O 1
ATOM 1420 N N . ARG A 1 181 ? 1.930 -8.336 -17.608 1.00 76.00 181 ARG A N 1
ATOM 1421 C CA . ARG A 1 181 ? 1.215 -7.290 -16.854 1.00 76.00 181 ARG A CA 1
ATOM 1422 C C . ARG A 1 181 ? -0.182 -6.984 -17.394 1.00 76.00 181 ARG A C 1
ATOM 1424 O O . ARG A 1 181 ? -1.124 -6.856 -16.621 1.00 76.00 181 ARG A O 1
ATOM 1431 N N . VAL A 1 182 ? -0.329 -6.921 -18.720 1.00 76.56 182 VAL A N 1
ATOM 1432 C CA . VAL A 1 182 ? -1.607 -6.600 -19.382 1.00 76.56 182 VAL A CA 1
ATOM 1433 C C . VAL A 1 182 ? -2.655 -7.682 -19.131 1.00 76.56 182 VAL A C 1
ATOM 1435 O O . VAL A 1 182 ? -3.805 -7.357 -18.858 1.00 76.56 182 VAL A O 1
ATOM 1438 N N . LYS A 1 183 ? -2.265 -8.964 -19.176 1.00 80.44 183 LYS A N 1
ATOM 1439 C CA . LYS A 1 183 ? -3.196 -10.077 -18.946 1.00 80.44 183 LYS A CA 1
ATOM 1440 C C . LYS A 1 183 ? -3.697 -10.071 -17.509 1.00 80.44 183 LYS A C 1
ATOM 1442 O O . LYS A 1 183 ? -4.900 -10.149 -17.309 1.00 80.44 183 LYS A O 1
ATOM 1447 N N . VAL A 1 184 ? -2.794 -9.898 -16.539 1.00 81.56 184 VAL A N 1
ATOM 1448 C CA . VAL A 1 184 ? -3.152 -9.849 -15.112 1.00 81.56 184 VAL A CA 1
ATOM 1449 C C . VAL A 1 184 ? -4.054 -8.651 -14.797 1.00 81.56 184 VAL A C 1
ATOM 1451 O O . VAL A 1 184 ? -5.059 -8.807 -14.104 1.00 81.56 184 VAL A O 1
ATOM 1454 N N . MET A 1 185 ? -3.758 -7.474 -15.358 1.00 78.50 185 MET A N 1
ATOM 1455 C CA . MET A 1 185 ? -4.614 -6.294 -15.198 1.00 78.50 185 MET A CA 1
ATOM 1456 C C . MET A 1 185 ? -5.991 -6.492 -15.834 1.00 78.50 185 MET A C 1
ATOM 1458 O O . MET A 1 185 ? -6.992 -6.231 -15.176 1.00 78.50 185 MET A O 1
ATOM 1462 N N . ALA A 1 186 ? -6.061 -7.014 -17.062 1.00 80.44 186 ALA A N 1
ATOM 1463 C CA . ALA A 1 186 ? -7.330 -7.270 -17.740 1.00 80.44 186 ALA A CA 1
ATOM 1464 C C . ALA A 1 186 ? -8.186 -8.302 -16.992 1.00 80.44 186 ALA A C 1
ATOM 1466 O O . ALA A 1 186 ? -9.378 -8.074 -16.787 1.00 80.44 186 ALA A O 1
ATOM 1467 N N . THR A 1 187 ? -7.587 -9.402 -16.519 1.00 82.25 187 THR A N 1
ATOM 1468 C CA . THR A 1 187 ? -8.301 -10.386 -15.694 1.00 82.25 187 THR A CA 1
ATOM 1469 C C . THR A 1 187 ? -8.800 -9.767 -14.394 1.00 82.25 187 THR A C 1
ATOM 1471 O O . THR A 1 187 ? -9.937 -10.023 -14.012 1.00 82.25 187 THR A O 1
ATOM 1474 N N . GLY A 1 188 ? -7.999 -8.909 -13.751 1.00 77.12 188 GLY A N 1
ATOM 1475 C CA . GLY A 1 188 ? -8.395 -8.195 -12.537 1.00 77.12 188 GLY A CA 1
ATOM 1476 C C . GLY A 1 188 ? -9.557 -7.229 -12.772 1.00 77.12 188 GLY A C 1
ATOM 1477 O O . GLY A 1 188 ? -10.507 -7.222 -11.996 1.00 77.12 188 GLY A O 1
ATOM 1478 N N . SER A 1 189 ? -9.536 -6.466 -13.869 1.00 76.81 189 SER A N 1
ATOM 1479 C CA . SER A 1 189 ? -10.638 -5.572 -14.247 1.00 76.81 189 SER A CA 1
ATOM 1480 C C . SER A 1 189 ? -11.939 -6.332 -14.503 1.00 76.81 189 SER A C 1
ATOM 1482 O O . SER A 1 189 ? -12.993 -5.909 -14.033 1.00 76.81 189 SER A O 1
ATOM 1484 N N . ILE A 1 190 ? -11.873 -7.460 -15.219 1.00 81.75 190 ILE A N 1
ATOM 1485 C CA . ILE A 1 190 ? -13.047 -8.298 -15.498 1.00 81.75 190 ILE A CA 1
ATOM 1486 C C . ILE A 1 190 ? -13.582 -8.906 -14.199 1.00 81.75 190 ILE A C 1
ATOM 1488 O O . ILE A 1 190 ? -14.776 -8.810 -13.930 1.00 81.75 190 ILE A O 1
ATOM 1492 N N . LEU A 1 191 ? -12.704 -9.472 -13.363 1.00 80.75 191 LEU A N 1
ATOM 1493 C CA . LEU A 1 191 ? -13.077 -10.013 -12.054 1.00 80.75 191 LEU A CA 1
ATOM 1494 C C . LEU A 1 191 ? -13.743 -8.952 -11.181 1.00 80.75 191 LEU A C 1
ATOM 1496 O O . LEU A 1 191 ? -14.779 -9.231 -10.595 1.00 80.75 191 LEU A O 1
ATOM 1500 N N . MET A 1 192 ? -13.207 -7.732 -11.135 1.00 73.44 192 MET A N 1
ATOM 1501 C CA . MET A 1 192 ? -13.800 -6.645 -10.355 1.00 73.44 192 MET A CA 1
ATOM 1502 C C . MET A 1 192 ? -15.181 -6.242 -10.884 1.00 73.44 192 MET A C 1
ATOM 1504 O O . MET A 1 192 ? -16.102 -6.044 -10.096 1.00 73.44 192 MET A O 1
ATOM 1508 N N . GLY A 1 193 ? -15.348 -6.165 -12.208 1.00 75.56 193 GLY A N 1
ATOM 1509 C CA . GLY A 1 193 ? -16.632 -5.836 -12.830 1.00 75.56 193 GLY A CA 1
ATOM 1510 C C . GLY A 1 193 ? -17.707 -6.909 -12.640 1.00 75.56 193 GLY A C 1
ATOM 1511 O O . GLY A 1 193 ? -18.880 -6.570 -12.525 1.00 75.56 193 GLY A O 1
ATOM 1512 N N . VAL A 1 194 ? -17.321 -8.187 -12.581 1.00 79.06 194 VAL A N 1
ATOM 1513 C CA . VAL A 1 194 ? -18.259 -9.315 -12.448 1.00 79.06 194 VAL A CA 1
ATOM 1514 C C . VAL A 1 194 ? -18.518 -9.676 -10.985 1.00 79.06 194 VAL A C 1
ATOM 1516 O O . VAL A 1 194 ? -19.669 -9.796 -10.578 1.00 79.06 194 VAL A O 1
ATOM 1519 N N . LEU A 1 195 ? -17.466 -9.835 -10.177 1.00 75.00 195 LEU A N 1
ATOM 1520 C CA . LEU A 1 195 ? -17.593 -10.242 -8.775 1.00 75.00 195 LEU A CA 1
ATOM 1521 C C . LEU A 1 195 ? -18.038 -9.100 -7.866 1.00 75.00 195 LEU A C 1
ATOM 1523 O O . LEU A 1 195 ? -18.684 -9.374 -6.864 1.00 75.00 195 LEU A O 1
ATOM 1527 N N . GLY A 1 196 ? -17.733 -7.841 -8.197 1.00 70.56 196 GLY A N 1
ATOM 1528 C CA . GLY A 1 196 ? -18.150 -6.689 -7.393 1.00 70.56 196 GLY A CA 1
ATOM 1529 C C . GLY A 1 196 ? -19.667 -6.658 -7.156 1.00 70.56 196 GLY A C 1
ATOM 1530 O O . GLY A 1 196 ? -20.091 -6.728 -6.004 1.00 70.56 196 GLY A O 1
ATOM 1531 N N . PRO A 1 197 ? -20.501 -6.634 -8.213 1.00 71.44 197 PRO A N 1
ATOM 1532 C CA . PRO A 1 197 ? -21.957 -6.669 -8.077 1.00 71.44 197 PRO A CA 1
ATOM 1533 C C . PRO A 1 197 ? -22.477 -7.936 -7.388 1.00 71.44 197 PRO A C 1
ATOM 1535 O O . PRO A 1 197 ? -23.401 -7.853 -6.584 1.00 71.44 197 PRO A O 1
ATOM 1538 N N . VAL A 1 198 ? -21.871 -9.097 -7.667 1.00 73.00 198 VAL A N 1
ATOM 1539 C CA . VAL A 1 198 ? -22.277 -10.389 -7.086 1.00 73.00 198 VAL A CA 1
ATOM 1540 C C . VAL A 1 198 ? -22.019 -10.426 -5.582 1.00 73.00 198 VAL A C 1
ATOM 1542 O O . VAL A 1 198 ? -22.898 -10.825 -4.830 1.00 73.00 198 VAL A O 1
ATOM 1545 N N . LEU A 1 199 ? -20.851 -9.968 -5.124 1.00 68.81 199 LEU A N 1
ATOM 1546 C CA . LEU A 1 199 ? -20.517 -9.908 -3.699 1.00 68.81 199 LEU A CA 1
ATOM 1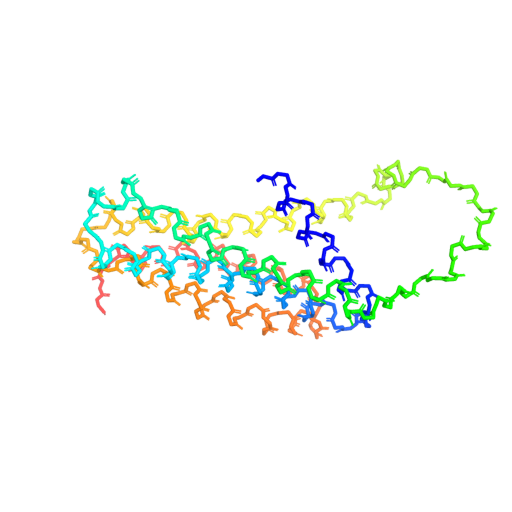547 C C . LEU A 1 199 ? -21.413 -8.918 -2.956 1.00 68.81 199 LEU A C 1
ATOM 1549 O O . LEU A 1 199 ? -21.858 -9.213 -1.853 1.00 68.81 199 LEU A O 1
ATOM 1553 N N . VAL A 1 200 ? -21.725 -7.774 -3.569 1.00 67.69 200 VAL A N 1
ATOM 1554 C CA . VAL A 1 200 ? -22.669 -6.804 -2.996 1.00 67.69 200 VAL A CA 1
ATOM 1555 C C . VAL A 1 200 ? -24.064 -7.406 -2.862 1.00 67.69 200 VAL A C 1
ATOM 1557 O O . VAL A 1 200 ? -24.691 -7.244 -1.821 1.00 67.69 200 VAL A O 1
ATOM 1560 N N . GLN A 1 201 ? -24.539 -8.135 -3.874 1.00 66.88 201 GLN A N 1
ATOM 1561 C CA . GLN A 1 201 ? -25.820 -8.838 -3.795 1.00 66.88 201 GLN A CA 1
ATOM 1562 C C . GLN A 1 201 ? -25.808 -9.947 -2.742 1.00 66.88 201 GLN A C 1
ATOM 1564 O O . GLN A 1 201 ? -26.785 -10.074 -2.018 1.00 66.88 201 GLN A O 1
ATOM 1569 N N . PHE A 1 202 ? -24.708 -10.692 -2.614 1.00 64.50 202 PHE A N 1
ATOM 1570 C CA . PHE A 1 202 ? -24.565 -11.765 -1.629 1.00 64.50 202 PHE A CA 1
ATOM 1571 C C . PHE A 1 202 ? -24.589 -11.232 -0.188 1.00 64.50 202 PHE A C 1
ATOM 1573 O O . PHE A 1 202 ? -25.262 -11.785 0.678 1.00 64.50 202 PHE A O 1
ATOM 1580 N N . ILE A 1 203 ? -23.906 -10.109 0.060 1.00 64.19 203 ILE A N 1
ATOM 1581 C CA . ILE A 1 203 ? -23.925 -9.422 1.360 1.00 64.19 203 ILE A CA 1
ATOM 1582 C C . ILE A 1 203 ? -25.309 -8.813 1.625 1.00 64.19 203 ILE A C 1
ATOM 1584 O O . ILE A 1 203 ? -25.790 -8.867 2.752 1.00 64.19 203 ILE A O 1
ATOM 1588 N N . ALA A 1 204 ? -25.972 -8.273 0.597 1.00 62.25 204 ALA A N 1
ATOM 1589 C CA . ALA A 1 204 ? -27.327 -7.737 0.716 1.00 62.25 204 ALA A CA 1
ATOM 1590 C C . ALA A 1 204 ? -28.395 -8.822 0.944 1.00 62.25 204 ALA A C 1
ATOM 1592 O O . ALA A 1 204 ? -29.432 -8.526 1.531 1.00 62.25 204 ALA A O 1
ATOM 1593 N N . SER A 1 205 ? -28.171 -10.057 0.479 1.00 60.56 205 SER A N 1
ATOM 1594 C CA . SER A 1 205 ? -29.128 -11.159 0.633 1.00 60.56 205 SER A CA 1
ATOM 1595 C C . SER A 1 205 ? -29.131 -11.800 2.020 1.00 60.56 205 SER A C 1
ATOM 1597 O O . SER A 1 205 ? -30.101 -12.475 2.337 1.00 60.56 205 SER A O 1
ATOM 1599 N N . GLY A 1 206 ? -28.101 -11.580 2.847 1.00 51.09 206 GLY A N 1
ATOM 1600 C CA . GLY A 1 206 ? -28.116 -11.946 4.269 1.00 51.09 206 GLY A CA 1
ATOM 1601 C C . GLY A 1 206 ? -28.363 -13.425 4.602 1.00 51.09 206 GLY A C 1
ATOM 1602 O O . GLY A 1 206 ? -28.666 -13.713 5.758 1.00 51.09 206 GLY A O 1
ATOM 1603 N N . ASP A 1 207 ? -28.249 -14.352 3.646 1.00 39.00 207 ASP A N 1
ATOM 1604 C CA . ASP A 1 207 ? -28.376 -15.783 3.935 1.00 39.00 207 ASP A CA 1
ATOM 1605 C C . ASP A 1 207 ? -27.025 -16.333 4.445 1.00 39.00 207 ASP A C 1
ATOM 1607 O O . ASP A 1 207 ? -25.996 -16.083 3.806 1.00 39.00 207 ASP A O 1
ATOM 1611 N N . PRO A 1 208 ? -27.009 -17.013 5.610 1.00 44.59 208 PRO A N 1
ATOM 1612 C CA . PRO A 1 208 ? -25.800 -17.504 6.275 1.00 44.59 208 PRO A CA 1
ATOM 1613 C C . PRO A 1 208 ? -25.028 -18.576 5.492 1.00 44.59 208 PRO A C 1
ATOM 1615 O O . PRO A 1 208 ? -25.645 -19.339 4.714 1.00 44.59 208 PRO A O 1
#

Foldseek 3Di:
DVVCVPPLVVVLVLQQQVDDVLQSLLSSLVSVLVVLVVVLVLVVLVVVLPVVDPPVCCVPPVVCVSVVVVVVVVVVVVVCVVPPDPPPVCPPVPVPDPDDPDPVVVVCPDPVNVVVVCCVVVVVVLVVVVCCCLPPVVLCCQDPPDPPRDPPSVVVSSVCCNVVPSVCSSVLSNVCSVVNVVVSVVVVSVCCVPVVVVVSVVRNVPDD